Protein 2OQ5 (pdb70)

Foldseek 3Di:
DALWFFDDFLPQQQWKFKDFQLHGFEIWGDAFQFKIKFWQVSCPPPPDQQRIKMFTIFFSVVTPDMWGWDDKAADPPDDPPQQPSTMMMTTTPGTDDDDSRHDHAHADALPDDDDFFAKKKAKFQDDNFFPGHGHGGMIMDIKTWHDPVLCCDPLHVVNSADPQKTFIHALQFSDAGAGSHGGTFIWHADPVRGIYGQWGFTDWDGHSDHNITTMTGGRSVCVVVCCVVPVD

GO terms:
  GO:0005515 protein binding (F, IPI)
  GO:0050890 cognition (P, IMP)

Organism: Homo sapiens (NCBI:txid9606)

CATH classification: 2.40.10.10 (+1 more: 2.40.10.10)

Radius of gyration: 15.95 Å; Cα contacts (8 Å, |Δi|>4): 646; chains: 1; bounding box: 46×40×36 Å

Solvent-accessible surface area: 10318 Å² total; per-residue (Å²): 0,25,55,13,85,109,3,127,95,34,84,22,9,10,2,0,0,0,1,23,83,55,68,24,111,6,1,0,1,3,1,42,44,34,22,0,0,0,0,1,54,10,6,47,104,76,152,74,38,87,122,1,44,0,2,2,8,20,28,33,157,98,33,100,42,100,46,25,13,153,100,35,24,53,14,114,137,30,157,104,106,62,69,27,36,1,0,0,0,0,25,2,53,48,80,7,77,201,58,127,7,0,66,141,3,54,23,0,100,53,97,70,134,23,90,76,48,52,81,0,40,0,2,1,4,0,0,78,145,60,135,21,195,51,58,56,54,1,45,36,3,103,3,49,10,15,56,43,107,43,0,28,67,109,102,10,20,93,118,48,12,36,92,67,8,1,1,0,3,26,68,133,1,115,26,8,9,8,88,16,0,18,0,0,1,0,2,8,49,30,112,155,118,60,71,28,0,0,0,0,8,6,51,29,46,98,8,24,67,82,70,43,3,4,1,1,2,62,0,19,54,7,28,104,24,0,58,83,74,30,65,52

Secondary structure (DSSP, 8-state):
-BS-EE--TTSSTTEEEEEETTEEEEEEEEEETTEEEE-GGGGSS---GGGEEEEESSBSTT-SEEEEEEEEEE-TT--TT--TT--EEEEESSPPP--SSS-PPBPPPTT--PPTT-EEEEEES--SSTTPPPPSB-EEEEEEEE-HHHHTSTTTTTT---TTEEEEE-TT-SSB--TT-TT-EEEEE-TTS-EEEEEEEEE-SSSSBTTB-EEEEETGGGHHHHHHHH--

Nearest PDB structures (foldseek):
  2oq5-assembly1_A  TM=1.004E+00  e=6.974E-52  Homo sapiens
  8vis-assembly4_H  TM=9.919E-01  e=2.978E-35  Homo sapiens
  9dpf-assembly2_C  TM=9.898E-01  e=2.143E-34  Homo sapiens
  2zgj-assembly1_A  TM=9.361E-01  e=1.503E-24  Homo sapiens
  2zks-assembly1_A  TM=9.349E-01  e=2.497E-24  Homo sapiens

InterPro domains:
  IPR000082 SEA domain [PF01390] (51-156)
  IPR000082 SEA domain [PS50024] (49-167)
  IPR001254 Serine proteases, trypsin domain [PF00089] (192-417)
  IPR001254 Serine proteases, trypsin domain [PS50240] (192-422)
  IPR001254 Serine proteases, trypsin domain [SM00020] (191-417)
  IPR001254 Serine proteases, trypsin domain [cd00190] (192-420)
  IPR001314 Peptidase S1A, chymotrypsin family [PR00722] (218-233)
  IPR001314 Peptidase S1A, chymotrypsin family [PR00722] (273-287)
  IPR001314 Peptidase S1A, chymotrypsin family [PR00722] (366-378)
  IPR009003 Peptidase S1, PA clan [SSF50494] (176-422)
  IPR017329 Peptidase S1A, HAT/DESC1 [PIRSF037941] (1-423)
  IPR018114 Serine proteases, trypsin family, histidine active site [PS00134] (228-233)
  IPR033116 Serine proteases, trypsin family, serine active site [PS00135] (367-378)
  IPR036364 SEA domain superfamily [G3DSA:3.30.70.960] (47-150)
  IPR036364 SEA domain superfamily [SSF82671] (42-166)

Sequence (232 aa):
IVGGTEVEEGEWPWQASLQWDGSHRCGATLINATWLVSAAHCFTTYKNPARWTASFGVTIKPSKMKRGLRRIIVHEKYKHPSHDYDISLAELSSPVPYTNAVHRVCLPDASYEFQPGDVMFVTGFGALKNDGYSQNHLRQAQVTLIDATTCNEPQAYNDAITPRMLCAGSLEGKTDACQGDSGGPLVSSDARDIWYLAGIVSWGDECAKPNKPGVYTRVTALRDWITSKTGI

B-factor: mean 24.27, std 10.49, range [9.76, 79.81]

Structure (mmCIF, N/CA/C/O backbone):
data_2OQ5
#
_entry.id   2OQ5
#
_cell.length_a   47.900
_cell.length_b   70.200
_cell.length_c   80.200
_cell.angle_alpha   90.00
_cell.angle_beta   90.00
_cell.angle_gamma   90.00
#
_symmetry.space_group_name_H-M   'P 2 21 21'
#
loop_
_entity.id
_entity.type
_entity.pdbx_description
1 polymer 'Transmembrane protease, serine 11E'
2 non-polymer BENZAMIDINE
3 water water
#
loop_
_atom_site.group_PDB
_atom_site.id
_atom_site.type_symbol
_atom_site.label_atom_id
_atom_site.label_alt_id
_atom_site.label_comp_id
_atom_site.label_asym_id
_atom_site.label_entity_id
_atom_site.label_seq_id
_atom_site.pdbx_PDB_ins_code
_atom_site.Cartn_x
_atom_site.Cartn_y
_atom_site.Cartn_z
_atom_site.occupancy
_atom_site.B_iso_or_equiv
_atom_site.auth_seq_id
_atom_site.auth_comp_id
_atom_site.auth_asym_id
_atom_site.auth_atom_id
_atom_site.pdbx_PDB_model_num
ATOM 1 N N . ILE A 1 1 ? -1.623 18.626 28.476 1.00 12.38 16 ILE A N 1
ATOM 2 C CA . ILE A 1 1 ? -2.555 17.459 28.464 1.00 13.62 16 ILE A CA 1
ATOM 3 C C . ILE A 1 1 ? -3.296 17.423 29.794 1.00 13.82 16 ILE A C 1
ATOM 4 O O . ILE A 1 1 ? -2.678 17.487 30.852 1.00 13.84 16 ILE A O 1
ATOM 9 N N . VAL A 1 2 ? -4.621 17.361 29.731 1.00 15.52 17 VAL A N 1
ATOM 10 C CA . VAL A 1 2 ? -5.448 17.299 30.936 1.00 17.70 17 VAL A CA 1
ATOM 11 C C . VAL A 1 2 ? -5.960 15.874 31.118 1.00 18.75 17 VAL A C 1
ATOM 12 O O . VAL A 1 2 ? -6.442 15.256 30.165 1.00 19.26 17 VAL A O 1
ATOM 16 N N . GLY A 1 3 ? -5.845 15.357 32.340 1.00 21.61 18 GLY A N 1
ATOM 17 C CA . GLY A 1 3 ? -6.312 14.011 32.635 1.00 23.49 18 GLY A CA 1
ATOM 18 C C . GLY A 1 3 ? -5.451 12.900 32.063 1.00 24.45 18 GLY A C 1
ATOM 19 O O . GLY A 1 3 ? -5.925 11.782 31.849 1.00 27.78 18 GLY A O 1
ATOM 20 N N . GLY A 1 4 ? -4.178 13.200 31.837 1.00 22.26 19 GLY A N 1
ATOM 21 C CA . GLY A 1 4 ? -3.270 12.212 31.287 1.00 23.40 19 GLY A CA 1
ATOM 22 C C . GLY A 1 4 ? -2.269 11.672 32.289 1.00 24.36 19 GLY A C 1
ATOM 23 O O . GLY A 1 4 ? -2.357 11.944 33.492 1.00 21.46 19 GLY A O 1
ATOM 24 N N . THR A 1 5 ? -1.313 10.899 31.782 1.00 21.19 20 THR A N 1
ATOM 25 C CA . THR A 1 5 ? -0.270 10.296 32.605 1.00 22.41 20 THR A CA 1
ATOM 26 C C . THR A 1 5 ? 1.093 10.461 31.943 1.00 20.85 20 THR A C 1
ATOM 27 O O . THR A 1 5 ? 1.188 10.605 30.721 1.00 22.00 20 THR A O 1
ATOM 31 N N . GLU A 1 6 ? 2.147 10.422 32.753 1.00 19.99 21 GLU A N 1
ATOM 32 C CA . GLU A 1 6 ? 3.509 10.548 32.247 1.00 21.18 21 GLU A CA 1
ATOM 33 C C . GLU A 1 6 ? 3.873 9.295 31.461 1.00 22.30 21 GLU A C 1
ATOM 34 O O . GLU A 1 6 ? 3.420 8.196 31.785 1.00 24.08 21 GLU A O 1
ATOM 40 N N . VAL A 1 7 ? 4.679 9.466 30.421 1.00 20.29 22 VAL A N 1
ATOM 41 C CA . VAL A 1 7 ? 5.084 8.340 29.587 1.00 22.86 22 VAL A CA 1
ATOM 42 C C . VAL A 1 7 ? 6.539 7.937 29.782 1.00 24.61 22 VAL A C 1
ATOM 43 O O . VAL A 1 7 ? 7.349 8.702 30.311 1.00 26.76 22 VAL A O 1
ATOM 47 N N . GLU A 1 8 ? 6.850 6.724 29.337 1.00 26.22 23 GLU A N 1
ATOM 48 C CA . GLU A 1 8 ? 8.198 6.176 29.405 1.00 30.16 23 GLU A CA 1
ATOM 49 C C . GLU A 1 8 ? 8.866 6.494 28.074 1.00 30.08 23 GLU A C 1
ATOM 50 O O . GLU A 1 8 ? 8.186 6.734 27.074 1.00 29.23 23 GLU A O 1
ATOM 56 N N . GLU A 1 9 ? 10.194 6.491 28.057 1.00 32.36 24 GLU A N 1
ATOM 57 C CA . GLU A 1 9 ? 10.929 6.769 26.830 1.00 33.31 24 GLU A CA 1
ATOM 58 C C . GLU A 1 9 ? 10.689 5.636 25.830 1.00 31.93 24 GLU A C 1
ATOM 59 O O . GLU A 1 9 ? 10.680 4.464 26.206 1.00 31.50 24 GLU A O 1
ATOM 65 N N . GLY A 1 10 ? 10.431 5.995 24.575 1.00 30.09 25 GLY A N 1
ATOM 66 C CA . GLY A 1 10 ? 10.201 4.996 23.544 1.00 28.78 25 GLY A CA 1
ATOM 67 C C . GLY A 1 10 ? 8.754 4.674 23.216 1.00 26.14 25 GLY A C 1
ATOM 68 O O . GLY A 1 10 ? 8.487 4.008 22.212 1.00 29.36 25 GLY A O 1
ATOM 69 N N . GLU A 1 11 ? 7.817 5.142 24.039 1.00 23.64 26 GLU A N 1
ATOM 70 C CA . GLU A 1 11 ? 6.395 4.882 23.803 1.00 24.22 26 GLU A CA 1
ATOM 71 C C . GLU A 1 11 ? 5.809 5.663 22.623 1.00 23.50 26 GLU A C 1
ATOM 72 O O . GLU A 1 11 ? 5.020 5.121 21.839 1.00 22.22 26 GLU A O 1
ATOM 78 N N . TRP A 1 12 ? 6.216 6.925 22.496 1.00 19.30 27 TRP A N 1
ATOM 79 C CA . TRP A 1 12 ? 5.753 7.820 21.426 1.00 17.85 27 TRP A CA 1
ATOM 80 C C . TRP A 1 12 ? 6.999 8.506 20.851 1.00 19.11 27 TRP A C 1
ATOM 81 O O . TRP A 1 12 ? 7.192 9.714 21.014 1.00 17.18 27 TRP A O 1
ATOM 92 N N . PRO A 1 13 ? 7.821 7.749 20.103 1.00 17.70 28 PRO A N 1
ATOM 93 C CA . PRO A 1 13 ? 9.069 8.212 19.485 1.00 18.29 28 PRO A CA 1
ATOM 94 C C . PRO A 1 13 ? 9.039 9.393 18.518 1.00 16.49 28 PRO A C 1
ATOM 95 O O . PRO A 1 13 ? 10.059 10.043 18.311 1.00 17.88 28 PRO A O 1
ATOM 99 N N . TRP A 1 14 ? 7.876 9.678 17.945 1.00 16.17 29 TRP A N 1
ATOM 100 C CA . TRP A 1 14 ? 7.728 10.772 16.984 1.00 16.13 29 TRP A CA 1
ATOM 101 C C . TRP A 1 14 ? 7.431 12.141 17.586 1.00 15.34 29 TRP A C 1
ATOM 102 O O . TRP A 1 14 ? 7.391 13.139 16.865 1.00 15.73 29 TRP A O 1
ATOM 113 N N . GLN A 1 15 ? 7.209 12.190 18.895 1.00 13.29 30 GLN A N 1
ATOM 114 C CA . GLN A 1 15 ? 6.901 13.455 19.553 1.00 13.87 30 GLN A CA 1
ATOM 115 C C . GLN A 1 15 ? 8.073 14.423 19.545 1.00 15.35 30 GLN A C 1
ATOM 116 O O . GLN A 1 15 ? 9.217 14.043 19.812 1.00 17.99 30 GLN A O 1
ATOM 122 N N . ALA A 1 16 ? 7.778 15.680 19.242 1.00 12.64 31 ALA A N 1
ATOM 123 C CA . ALA A 1 16 ? 8.794 16.717 19.245 1.00 13.52 31 ALA A CA 1
ATOM 124 C C . ALA A 1 16 ? 8.274 17.937 19.984 1.00 14.55 31 ALA A C 1
ATOM 125 O O . ALA A 1 16 ? 7.062 18.141 20.114 1.00 14.50 31 ALA A O 1
ATOM 127 N N . SER A 1 17 ? 9.208 18.702 20.532 1.00 13.86 32 SER A N 1
ATOM 128 C CA . SER A 1 17 ? 8.892 19.941 21.223 1.00 13.62 32 SER A CA 1
ATOM 129 C C . SER A 1 17 ? 9.526 21.061 20.409 1.00 14.26 32 SER A C 1
ATOM 130 O O . SER A 1 17 ? 10.703 20.974 20.044 1.00 18.24 32 SER A O 1
ATOM 133 N N . LEU A 1 18 ? 8.729 22.075 20.078 1.00 12.62 33 LEU A N 1
ATOM 134 C CA . LEU A 1 18 ? 9.210 23.235 19.329 1.00 12.11 33 LEU A CA 1
ATOM 135 C C . LEU A 1 18 ? 9.420 24.355 20.333 1.00 14.58 33 LEU A C 1
ATOM 136 O O . LEU A 1 18 ? 8.508 24.712 21.086 1.00 14.21 33 LEU A O 1
ATOM 141 N N . GLN A 1 19 ? 10.640 24.879 20.356 1.00 15.36 34 GLN A N 1
ATOM 142 C CA . GLN A 1 19 ? 11.015 25.931 21.287 1.00 16.12 34 GLN A CA 1
ATOM 143 C C . GLN A 1 19 ? 11.474 27.200 20.589 1.00 16.02 34 GLN A C 1
ATOM 144 O O . GLN A 1 19 ? 12.212 27.148 19.605 1.00 15.66 34 GLN A O 1
ATOM 150 N N . TRP A 1 20 ? 10.987 28.334 21.084 1.00 16.01 36 TRP A N 1
ATOM 151 C CA . TRP A 1 20 ? 11.354 29.645 20.562 1.00 18.48 36 TRP A CA 1
ATOM 152 C C . TRP A 1 20 ? 12.255 30.245 21.634 1.00 19.97 36 TRP A C 1
ATOM 153 O O . TRP A 1 20 ? 11.836 30.388 22.785 1.00 19.11 36 TRP A O 1
ATOM 164 N N . ASP A 1 21 ? 13.494 30.563 21.267 1.00 20.21 37 ASP A N 1
ATOM 165 C CA . ASP A 1 21 ? 14.455 31.118 22.222 1.00 23.10 37 ASP A CA 1
ATOM 166 C C . ASP A 1 21 ? 14.606 30.221 23.454 1.00 22.80 37 ASP A C 1
ATOM 167 O O . ASP A 1 21 ? 14.703 30.706 24.582 1.00 23.65 37 ASP A O 1
ATOM 172 N N . GLY A 1 22 ? 14.578 28.909 23.228 1.00 21.47 38 GLY A N 1
ATOM 173 C CA . GLY A 1 22 ? 14.735 27.949 24.309 1.00 23.44 38 GLY A CA 1
ATOM 174 C C . GLY A 1 22 ? 13.521 27.642 25.172 1.00 22.47 38 GLY A C 1
ATOM 175 O O . GLY A 1 22 ? 13.639 26.909 26.156 1.00 23.96 38 GLY A O 1
ATOM 176 N N . SER A 1 23 ? 12.361 28.195 24.827 1.00 21.34 39 SER A N 1
ATOM 177 C CA . SER A 1 23 ? 11.149 27.945 25.607 1.00 20.38 39 SER A CA 1
ATOM 178 C C . SER A 1 23 ? 10.106 27.205 24.785 1.00 16.93 39 SER A C 1
ATOM 179 O O . SER A 1 23 ? 9.781 27.611 23.668 1.00 15.72 39 SER A O 1
ATOM 182 N N . HIS A 1 24 ? 9.581 26.126 25.355 1.00 16.11 40 HIS A N 1
ATOM 183 C CA . HIS A 1 24 ? 8.565 25.317 24.687 1.00 15.32 40 HIS A CA 1
ATOM 184 C C . HIS A 1 24 ? 7.313 26.115 24.349 1.00 16.57 40 HIS A C 1
ATOM 185 O O . HIS A 1 24 ? 6.727 26.769 25.220 1.00 16.60 40 HIS A O 1
ATOM 192 N N . ARG A 1 25 ? 6.888 26.040 23.090 1.00 13.54 41 ARG A N 1
ATOM 193 C CA . ARG A 1 25 ? 5.680 26.745 22.665 1.00 16.03 41 ARG A CA 1
ATOM 194 C C . ARG A 1 25 ? 4.677 25.844 21.962 1.00 17.48 41 ARG A C 1
ATOM 195 O O . ARG A 1 25 ? 3.469 26.066 22.058 1.00 18.84 41 ARG A O 1
ATOM 203 N N . CYS A 1 26 ? 5.176 24.802 21.303 1.00 13.38 42 CYS A N 1
ATOM 204 C CA . CYS A 1 26 ? 4.314 23.893 20.558 1.00 13.20 42 CYS A CA 1
ATOM 205 C C . CYS A 1 26 ? 4.874 22.500 20.403 1.00 14.53 42 CYS A C 1
ATOM 206 O O . CYS A 1 26 ? 6.071 22.267 20.555 1.00 15.06 42 CYS A O 1
ATOM 209 N N . GLY A 1 27 ? 3.973 21.570 20.111 1.00 14.21 43 GLY A N 1
ATOM 210 C CA . GLY A 1 27 ? 4.374 20.208 19.845 1.00 12.94 43 GLY A CA 1
ATOM 211 C C . GLY A 1 27 ? 4.475 20.085 18.333 1.00 13.35 43 GLY A C 1
ATOM 212 O O . GLY A 1 27 ? 4.076 20.991 17.586 1.00 13.58 43 GLY A O 1
ATOM 213 N N . ALA A 1 28 ? 5.040 18.975 17.879 1.00 12.10 44 ALA A N 1
ATOM 214 C CA . ALA A 1 28 ? 5.189 18.688 16.460 1.00 11.29 44 ALA A CA 1
ATOM 215 C C . ALA A 1 28 ? 5.376 17.185 16.363 1.00 13.95 44 ALA A C 1
ATOM 216 O O . ALA A 1 28 ? 5.591 16.511 17.376 1.00 13.05 44 ALA A O 1
ATOM 218 N N . THR A 1 29 ? 5.297 16.665 15.145 1.00 12.58 45 THR A N 1
ATOM 219 C CA . THR A 1 29 ? 5.426 15.236 14.919 1.00 13.07 45 THR A CA 1
ATOM 220 C C . THR A 1 29 ? 6.426 14.947 13.804 1.00 13.12 45 THR A C 1
ATOM 221 O O . THR A 1 29 ? 6.376 15.564 12.744 1.00 14.54 45 THR A O 1
ATOM 225 N N . LEU A 1 30 ? 7.335 14.008 14.057 1.00 12.51 46 LEU A N 1
ATOM 226 C CA . LEU A 1 30 ? 8.342 13.623 13.072 1.00 14.45 46 LEU A CA 1
ATOM 227 C C . LEU A 1 30 ? 7.692 12.712 12.024 1.00 15.27 46 LEU A C 1
ATOM 228 O O . LEU A 1 30 ? 7.130 11.671 12.375 1.00 14.23 46 LEU A O 1
ATOM 233 N N . ILE A 1 31 ? 7.723 13.121 10.756 1.00 13.24 4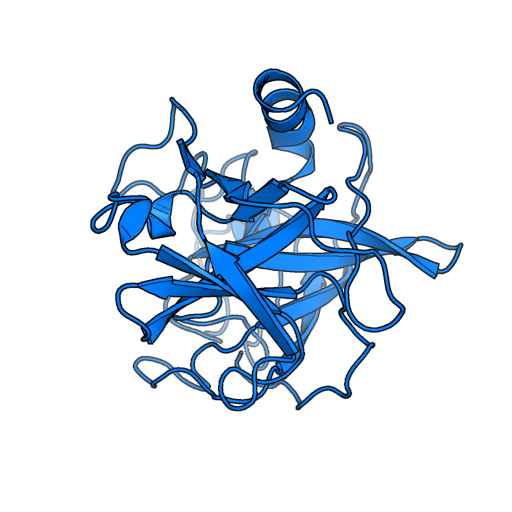7 ILE A N 1
ATOM 234 C CA . ILE A 1 31 ? 7.134 12.311 9.684 1.00 15.99 47 ILE A CA 1
ATOM 235 C C . ILE A 1 31 ? 8.185 11.757 8.728 1.00 17.98 47 ILE A C 1
ATOM 236 O O . ILE A 1 31 ? 7.899 10.864 7.928 1.00 17.79 47 ILE A O 1
ATOM 241 N N . ASN A 1 32 ? 9.402 12.280 8.841 1.00 16.96 48 ASN A N 1
ATOM 242 C CA . ASN A 1 32 ? 10.533 11.873 8.013 1.00 22.92 48 ASN A CA 1
ATOM 243 C C . ASN A 1 32 ? 11.794 12.254 8.789 1.00 21.22 48 ASN A C 1
ATOM 244 O O . ASN A 1 32 ? 11.718 12.980 9.776 1.00 20.74 48 ASN A O 1
ATOM 249 N N . ALA A 1 33 ? 12.949 11.766 8.348 1.00 20.99 49 ALA A N 1
ATOM 250 C CA . ALA A 1 33 ? 14.209 12.068 9.024 1.00 21.86 49 ALA A CA 1
ATOM 251 C C . ALA A 1 33 ? 14.501 13.567 9.100 1.00 20.23 49 ALA A C 1
ATOM 252 O O . ALA A 1 33 ? 15.192 14.018 10.012 1.00 21.45 49 ALA A O 1
ATOM 254 N N . THR A 1 34 ? 13.943 14.344 8.172 1.00 19.72 50 THR A N 1
ATOM 255 C CA . THR A 1 34 ? 14.180 15.790 8.156 1.00 20.78 50 THR A CA 1
ATOM 256 C C . THR A 1 34 ? 12.913 16.640 8.147 1.00 18.19 50 THR A C 1
ATOM 257 O O . THR A 1 34 ? 12.982 17.848 7.931 1.00 17.81 50 THR A O 1
ATOM 261 N N . TRP A 1 35 ? 11.761 16.027 8.394 1.00 16.66 51 TRP A N 1
ATOM 262 C CA . TRP A 1 35 ? 10.512 16.781 8.374 1.00 16.02 51 TRP A CA 1
ATOM 263 C C . TRP A 1 35 ? 9.615 16.597 9.586 1.00 15.75 51 TRP A C 1
ATOM 264 O O . TRP A 1 35 ? 9.446 15.490 10.095 1.00 15.61 51 TRP A O 1
ATOM 275 N N . LEU A 1 36 ? 9.046 17.711 10.034 1.00 13.87 52 LEU A N 1
ATOM 276 C CA . LEU A 1 36 ? 8.106 17.721 11.143 1.00 13.32 52 LEU A CA 1
ATOM 277 C C . LEU A 1 36 ? 6.807 18.319 10.619 1.00 12.24 52 LEU A C 1
ATOM 278 O O . LEU A 1 36 ? 6.825 19.187 9.743 1.00 14.46 52 LEU A O 1
ATOM 283 N N . VAL A 1 37 ? 5.683 17.844 11.142 1.00 10.83 53 VAL A N 1
ATOM 284 C CA . VAL A 1 37 ? 4.392 18.412 10.790 1.00 11.33 53 VAL A CA 1
ATOM 285 C C . VAL A 1 37 ? 3.871 19.003 12.109 1.00 11.58 53 VAL A C 1
ATOM 286 O O . VAL A 1 37 ? 4.075 18.431 13.186 1.00 13.33 53 VAL A O 1
ATOM 290 N N . SER A 1 38 ? 3.268 20.183 12.027 1.00 9.76 54 SER A N 1
ATOM 291 C CA . SER A 1 38 ? 2.752 20.860 13.216 1.00 12.70 54 SER A CA 1
ATOM 292 C C . SER A 1 38 ? 1.531 21.691 12.824 1.00 11.77 54 SER A C 1
ATOM 293 O O . SER A 1 38 ? 0.913 21.442 11.788 1.00 11.99 54 SER A O 1
ATOM 296 N N . ALA A 1 39 ? 1.162 22.645 13.669 1.00 12.62 55 ALA A N 1
ATOM 297 C CA . ALA A 1 39 ? 0.019 23.505 13.396 1.00 11.38 55 ALA A CA 1
ATOM 298 C C . ALA A 1 39 ? 0.500 24.843 12.858 1.00 12.84 55 ALA A C 1
ATOM 299 O O . ALA A 1 39 ? 1.560 25.333 13.251 1.00 13.25 55 ALA A O 1
ATOM 301 N N . ALA A 1 40 ? -0.282 25.429 11.955 1.00 12.47 56 ALA A N 1
ATOM 302 C CA . ALA A 1 40 ? 0.055 26.729 11.382 1.00 12.16 56 ALA A CA 1
ATOM 303 C C . ALA A 1 40 ? 0.085 27.841 12.430 1.00 13.51 56 ALA A C 1
ATOM 304 O O . ALA A 1 40 ? 0.946 28.721 12.372 1.00 14.04 56 ALA A O 1
ATOM 306 N N . HIS A 1 41 ? -0.832 27.796 13.398 1.00 12.40 57 HIS A N 1
ATOM 307 C CA . HIS A 1 41 ? -0.888 28.841 14.420 1.00 13.62 57 HIS A CA 1
ATOM 308 C C . HIS A 1 41 ? 0.348 28.941 15.311 1.00 14.02 57 HIS A C 1
ATOM 309 O O . HIS A 1 41 ? 0.565 29.965 15.955 1.00 15.86 57 HIS A O 1
ATOM 316 N N . CYS A 1 42 ? 1.176 27.899 15.309 1.00 14.19 58 CYS A N 1
ATOM 317 C CA . CYS A 1 42 ? 2.405 27.900 16.094 1.00 14.96 58 CYS A CA 1
ATOM 318 C C . CYS A 1 42 ? 3.413 28.899 15.526 1.00 15.53 58 CYS A C 1
ATOM 319 O O . CYS A 1 42 ? 4.294 29.370 16.240 1.00 17.20 58 CYS A O 1
ATOM 322 N N . PHE A 1 43 ? 3.261 29.221 14.242 1.00 17.55 60 PHE A N 1
ATOM 323 C CA . PHE A 1 43 ? 4.175 30.130 13.554 1.00 17.92 60 PHE A CA 1
ATOM 324 C C . PHE A 1 43 ? 3.575 31.465 13.107 1.00 23.05 60 PHE A C 1
ATOM 325 O O . PHE A 1 43 ? 4.185 32.190 12.309 1.00 24.35 60 PHE A O 1
ATOM 333 N N . THR A 1 44 ? 2.419 31.812 13.666 1.00 22.43 61 THR A N 1
ATOM 334 C CA . THR A 1 44 ? 1.726 33.055 13.330 1.00 27.67 61 THR A CA 1
ATOM 335 C C . THR A 1 44 ? 2.477 34.322 13.748 1.00 26.21 61 THR A C 1
ATOM 336 O O . THR A 1 44 ? 2.615 35.258 12.953 1.00 28.28 61 THR A O 1
ATOM 340 N N . THR A 1 45 ? 2.962 34.348 14.986 1.00 25.00 62 THR A N 1
ATOM 341 C CA . THR A 1 45 ? 3.684 35.508 15.505 1.00 27.67 62 THR A CA 1
ATOM 342 C C . THR A 1 45 ? 5.206 35.383 15.412 1.00 26.16 62 THR A C 1
ATOM 343 O O . THR A 1 45 ? 5.889 36.324 15.003 1.00 25.44 62 THR A O 1
ATOM 347 N N . TYR A 1 46 ? 5.733 34.230 15.815 1.00 21.97 63 TYR A N 1
ATOM 348 C CA . TYR A 1 46 ? 7.173 33.980 15.784 1.00 23.17 63 TYR A CA 1
ATOM 349 C C . TYR A 1 46 ? 7.481 33.126 14.561 1.00 24.09 63 TYR A C 1
ATOM 350 O O . TYR A 1 46 ? 7.345 31.902 14.596 1.00 21.87 63 TYR A O 1
ATOM 359 N N . LYS A 1 47 ? 7.909 33.779 13.484 1.00 26.34 64 LYS A N 1
ATOM 360 C CA . LYS A 1 47 ? 8.183 33.079 12.235 1.00 26.77 64 LYS A CA 1
ATOM 361 C C . LYS A 1 47 ? 9.624 32.970 11.737 1.00 26.45 64 LYS A C 1
ATOM 362 O O . LYS A 1 47 ? 9.852 32.470 10.634 1.00 27.13 64 LYS A O 1
ATOM 368 N N . ASN A 1 48 A 10.589 33.425 12.531 1.00 24.21 64 ASN A N 1
ATOM 369 C CA . ASN A 1 48 A 11.996 33.344 12.139 1.00 25.97 64 ASN A CA 1
ATOM 370 C C . ASN A 1 48 A 12.530 31.948 12.475 1.00 23.86 64 ASN A C 1
ATOM 371 O O . ASN A 1 48 A 12.675 31.597 13.644 1.00 22.25 64 ASN A O 1
ATOM 376 N N . PRO A 1 49 B 12.846 31.141 11.445 1.00 23.97 64 PRO A N 1
ATOM 377 C CA . PRO A 1 49 B 13.362 29.776 11.621 1.00 23.44 64 PRO A CA 1
ATOM 378 C C . PRO A 1 49 B 14.605 29.665 12.502 1.00 21.39 64 PRO A C 1
ATOM 379 O O . PRO A 1 49 B 14.761 28.698 13.245 1.00 21.88 64 PRO A O 1
ATOM 383 N N . ALA A 1 50 C 15.479 30.665 12.419 1.00 22.74 64 ALA A N 1
ATOM 384 C CA . ALA A 1 50 C 16.727 30.681 13.179 1.00 23.47 64 ALA A CA 1
ATOM 385 C C . ALA A 1 50 C 16.572 30.680 14.699 1.00 19.98 64 ALA A C 1
ATOM 386 O O . ALA A 1 50 C 17.491 30.279 15.414 1.00 23.00 64 ALA A O 1
ATOM 388 N N . ARG A 1 51 D 15.421 31.124 15.196 1.00 18.64 64 ARG A N 1
ATOM 389 C CA . ARG A 1 51 D 15.204 31.160 16.637 1.00 19.43 64 ARG A CA 1
ATOM 390 C C . ARG A 1 51 D 14.356 30.007 17.172 1.00 18.28 64 ARG A C 1
ATOM 391 O O . ARG A 1 51 D 14.074 29.935 18.369 1.00 18.20 64 ARG A O 1
ATOM 399 N N . TRP A 1 52 E 13.975 29.103 16.271 1.00 18.05 64 TRP A N 1
ATOM 400 C CA . TRP A 1 52 E 13.196 27.917 16.615 1.00 17.09 64 TRP A CA 1
ATOM 401 C C . TRP A 1 52 E 14.119 26.708 16.660 1.00 19.08 64 TRP A C 1
ATOM 402 O O . TRP A 1 52 E 15.025 26.580 15.836 1.00 20.52 64 TRP A O 1
ATOM 413 N N . THR A 1 53 ? 13.902 25.836 17.636 1.00 17.13 65 THR A N 1
ATOM 414 C CA . THR A 1 53 ? 14.670 24.601 17.742 1.00 16.22 65 THR A CA 1
ATOM 415 C C . THR A 1 53 ? 13.667 23.503 18.062 1.00 17.72 65 THR A C 1
ATOM 416 O O . THR A 1 53 ? 12.586 23.771 18.599 1.00 18.67 65 THR A O 1
ATOM 420 N N . ALA A 1 54 ? 14.006 22.276 17.695 1.00 17.65 66 ALA A N 1
ATOM 421 C CA . ALA A 1 54 ? 13.138 21.140 17.958 1.00 17.31 66 ALA A CA 1
ATOM 422 C C . ALA A 1 54 ? 13.915 20.132 18.793 1.00 19.57 66 ALA A C 1
ATOM 423 O O . ALA A 1 54 ? 15.115 19.948 18.587 1.00 19.27 66 ALA A O 1
ATOM 425 N N . SER A 1 55 ? 13.250 19.527 19.772 1.00 17.59 67 SER A N 1
ATOM 426 C CA . SER A 1 55 ? 13.890 18.524 20.616 1.00 18.83 67 SER A CA 1
ATOM 427 C C . SER A 1 55 ? 13.017 17.281 20.661 1.00 18.43 67 SER A C 1
ATOM 428 O O . SER A 1 55 ? 11.802 17.347 20.441 1.00 16.78 67 SER A O 1
ATOM 431 N N . PHE A 1 56 ? 13.650 16.147 20.924 1.00 17.49 68 PHE A N 1
ATOM 432 C CA . PHE A 1 56 ? 12.954 14.873 20.957 1.00 19.10 68 PHE A CA 1
ATOM 433 C C . PHE A 1 56 ? 13.163 14.166 22.288 1.00 21.32 68 PHE A C 1
ATOM 434 O O . PHE A 1 56 ? 14.030 14.550 23.078 1.00 22.23 68 PHE A O 1
ATOM 442 N N . GLY A 1 57 ? 12.362 13.136 22.529 1.00 19.91 69 GLY A N 1
ATOM 443 C CA . GLY A 1 57 ? 12.461 12.402 23.778 1.00 20.83 69 GLY A CA 1
ATOM 444 C C . GLY A 1 57 ? 11.278 12.706 24.676 1.00 22.39 69 GLY A C 1
ATOM 445 O O . GLY A 1 57 ? 10.346 13.402 24.267 1.00 22.80 69 GLY A O 1
ATOM 446 N N . VAL A 1 58 A 11.319 12.217 25.913 1.00 20.82 69 VAL A N 1
ATOM 447 C CA . VAL A 1 58 A 10.213 12.433 26.845 1.00 21.18 69 VAL A CA 1
ATOM 448 C C . VAL A 1 58 A 10.365 13.631 27.778 1.00 19.91 69 VAL A C 1
ATOM 449 O O . VAL A 1 58 A 9.467 13.927 28.562 1.00 21.13 69 VAL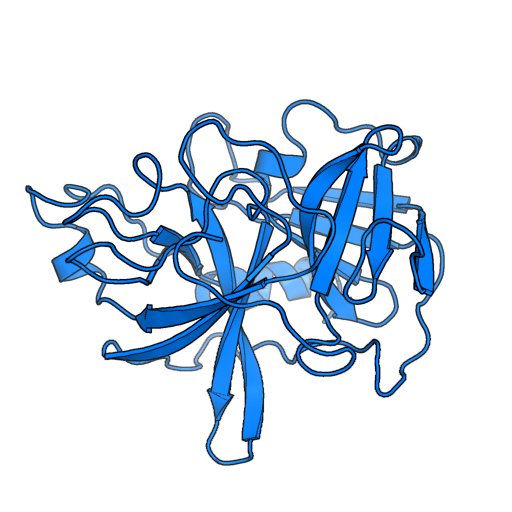 A O 1
ATOM 453 N N . THR A 1 59 ? 11.504 14.309 27.704 1.00 19.58 74 THR A N 1
ATOM 454 C CA . THR A 1 59 ? 11.741 15.473 28.544 1.00 21.16 74 THR A CA 1
ATOM 455 C C . THR A 1 59 ? 12.296 16.632 27.733 1.00 21.12 74 THR A C 1
ATOM 456 O O . THR A 1 59 ? 12.934 16.435 26.695 1.00 20.76 74 THR A O 1
ATOM 460 N N . ILE A 1 60 ? 12.002 17.844 28.189 1.00 22.01 75 ILE A N 1
ATOM 461 C CA . ILE A 1 60 ? 12.507 19.046 27.546 1.00 26.42 75 ILE A CA 1
ATOM 462 C C . ILE A 1 60 ? 13.869 19.320 28.191 1.00 30.20 75 ILE A C 1
ATOM 463 O O . ILE A 1 60 ? 14.807 19.758 27.525 1.00 29.56 75 ILE A O 1
ATOM 468 N N . LYS A 1 61 ? 13.966 18.980 29.477 1.00 36.03 76 LYS A N 1
ATOM 469 C CA . LYS A 1 61 ? 15.167 19.157 30.296 1.00 43.90 76 LYS A CA 1
ATOM 470 C C . LYS A 1 61 ? 16.394 18.434 29.697 1.00 48.72 76 LYS A C 1
ATOM 471 O O . LYS A 1 61 ? 17.120 19.045 28.909 1.00 52.59 76 LYS A O 1
ATOM 477 N N . PRO A 1 62 ? 16.667 17.154 30.059 1.00 50.11 77 PRO A N 1
ATOM 478 C CA . PRO A 1 62 ? 17.858 16.606 29.400 1.00 51.42 77 PRO A CA 1
ATOM 479 C C . PRO A 1 62 ? 17.462 16.067 28.022 1.00 52.32 77 PRO A C 1
ATOM 480 O O . PRO A 1 62 ? 17.335 14.853 27.836 1.00 56.21 77 PRO A O 1
ATOM 484 N N . SER A 1 63 ? 17.240 16.973 27.072 1.00 49.20 78 SER A N 1
ATOM 485 C CA . SER A 1 63 ? 16.850 16.591 25.716 1.00 48.09 78 SER A CA 1
ATOM 486 C C . SER A 1 63 ? 17.832 15.598 25.099 1.00 46.22 78 SER A C 1
ATOM 487 O O . SER A 1 63 ? 19.043 15.821 25.124 1.00 44.88 78 SER A O 1
ATOM 490 N N . LYS A 1 64 ? 17.303 14.491 24.575 1.00 46.37 79 LYS A N 1
ATOM 491 C CA . LYS A 1 64 ? 18.130 13.457 23.948 1.00 45.63 79 LYS A CA 1
ATOM 492 C C . LYS A 1 64 ? 18.895 14.029 22.760 1.00 43.36 79 LYS A C 1
ATOM 493 O O . LYS A 1 64 ? 20.064 13.702 22.545 1.00 42.28 79 LYS A O 1
ATOM 499 N N . MET A 1 65 ? 18.216 14.867 21.983 1.00 39.25 80 MET A N 1
ATOM 500 C CA . MET A 1 65 ? 18.821 15.513 20.827 1.00 34.31 80 MET A CA 1
ATOM 501 C C . MET A 1 65 ? 17.988 16.704 20.382 1.00 32.28 80 MET A C 1
ATOM 502 O O . MET A 1 65 ? 16.766 16.721 20.553 1.00 31.36 80 MET A O 1
ATOM 507 N N . LYS A 1 66 ? 18.671 17.723 19.877 1.00 25.20 81 LYS A N 1
ATOM 508 C CA . LYS A 1 66 ? 18.024 18.931 19.392 1.00 24.67 81 LYS A CA 1
ATOM 509 C C . LYS A 1 66 ? 18.422 19.172 17.951 1.00 21.45 81 LYS A C 1
ATOM 510 O O . LYS A 1 66 ? 19.473 18.716 17.493 1.00 19.42 81 LYS A O 1
ATOM 516 N N . ARG A 1 67 ? 17.568 19.900 17.245 1.00 19.18 82 ARG A N 1
ATOM 517 C CA . ARG A 1 67 ? 17.793 20.234 15.849 1.00 17.67 82 ARG A CA 1
ATOM 518 C C . ARG A 1 67 ? 17.309 21.648 15.587 1.00 19.88 82 ARG A C 1
ATOM 519 O O . ARG A 1 67 ? 16.414 22.145 16.270 1.00 18.12 82 ARG A O 1
ATOM 527 N N . GLY A 1 68 ? 17.926 22.301 14.610 1.00 18.19 83 GLY A N 1
ATOM 528 C CA . GLY A 1 68 ? 17.503 23.636 14.246 1.00 17.13 83 GLY A CA 1
ATOM 529 C C . GLY A 1 68 ? 16.514 23.503 13.103 1.00 19.95 83 GLY A C 1
ATOM 530 O O . GLY A 1 68 ? 16.322 22.404 12.571 1.00 18.30 83 GLY A O 1
ATOM 531 N N . LEU A 1 69 ? 15.844 24.598 12.759 1.00 20.65 85 LEU A N 1
ATOM 532 C CA . LEU A 1 69 ? 14.889 24.593 11.659 1.00 22.65 85 LEU A CA 1
ATOM 533 C C . LEU A 1 69 ? 15.463 25.373 10.488 1.00 24.30 85 LEU A C 1
ATOM 534 O O . LEU A 1 69 ? 15.968 26.484 10.656 1.00 23.21 85 LEU A O 1
ATOM 539 N N . ARG A 1 70 ? 15.385 24.780 9.303 1.00 22.98 86 ARG A N 1
ATOM 540 C CA . ARG A 1 70 ? 15.887 25.411 8.094 1.00 23.90 86 ARG A CA 1
ATOM 541 C C . ARG A 1 70 ? 14.794 26.183 7.365 1.00 23.52 86 ARG A C 1
ATOM 542 O O . ARG A 1 70 ? 15.042 27.254 6.803 1.00 23.61 86 ARG A O 1
ATOM 550 N N . ARG A 1 71 ? 13.570 25.674 7.445 1.00 19.98 87 ARG A N 1
ATOM 551 C CA . ARG A 1 71 ? 12.459 26.269 6.722 1.00 22.45 87 ARG A CA 1
ATOM 552 C C . ARG A 1 71 ? 11.115 25.942 7.373 1.00 21.12 87 ARG A C 1
ATOM 553 O O . ARG A 1 71 ? 10.960 24.896 8.001 1.00 20.68 87 ARG A O 1
ATOM 561 N N . ILE A 1 72 ? 10.170 26.874 7.259 1.00 18.89 88 ILE A N 1
ATOM 562 C CA . ILE A 1 72 ? 8.826 26.705 7.804 1.00 18.64 88 ILE A CA 1
ATOM 563 C C . ILE A 1 72 ? 7.822 26.947 6.681 1.00 19.93 88 ILE A C 1
ATOM 564 O O . ILE A 1 72 ? 7.895 27.961 5.980 1.00 20.14 88 ILE A O 1
ATOM 569 N N . ILE A 1 73 ? 6.904 26.003 6.496 1.00 16.84 89 ILE A N 1
ATOM 570 C CA . ILE A 1 73 ? 5.878 26.113 5.462 1.00 17.51 89 ILE A CA 1
ATOM 571 C C . ILE A 1 73 ? 4.502 26.082 6.115 1.00 18.18 89 ILE A C 1
ATOM 572 O O . ILE A 1 73 ? 4.148 25.107 6.768 1.00 18.46 89 ILE A O 1
ATOM 577 N N . VAL A 1 74 ? 3.748 27.166 5.958 1.00 17.48 90 VAL A N 1
ATOM 578 C CA . VAL A 1 74 ? 2.396 27.261 6.507 1.00 18.21 90 VAL A CA 1
ATOM 579 C C . VAL A 1 74 ? 1.412 27.123 5.344 1.00 17.71 90 VAL A C 1
ATOM 580 O O . VAL A 1 74 ? 1.692 27.580 4.232 1.00 18.60 90 VAL A O 1
ATOM 584 N N . HIS A 1 75 ? 0.277 26.468 5.577 1.00 17.43 91 HIS A N 1
ATOM 585 C CA . HIS A 1 75 ? -0.706 26.286 4.509 1.00 17.02 91 HIS A CA 1
ATOM 586 C C . HIS A 1 75 ? -1.163 27.636 3.950 1.00 18.37 91 HIS A C 1
ATOM 587 O O . HIS A 1 75 ? -1.478 28.557 4.706 1.00 18.82 91 HIS A O 1
ATOM 594 N N . GLU A 1 76 ? -1.195 27.732 2.621 1.00 21.26 92 GLU A N 1
ATOM 595 C CA . GLU A 1 76 ? -1.587 28.951 1.907 1.00 23.15 92 GLU A CA 1
ATOM 596 C C . GLU A 1 76 ? -2.963 29.489 2.269 1.00 23.24 92 GLU A C 1
ATOM 597 O O . GLU A 1 76 ? -3.197 30.697 2.191 1.00 23.88 92 GLU A O 1
ATOM 603 N N . LYS A 1 77 ? -3.885 28.595 2.618 1.00 21.66 93 LYS A N 1
ATOM 604 C CA . LYS A 1 77 ? -5.241 29.004 2.966 1.00 21.05 93 LYS A CA 1
ATOM 605 C C . LYS A 1 77 ? -5.460 29.330 4.439 1.00 21.41 93 LYS A C 1
ATOM 606 O O . LYS A 1 77 ? -6.562 29.712 4.835 1.00 22.49 93 LYS A O 1
ATOM 612 N N . TYR A 1 78 ? -4.421 29.173 5.255 1.00 19.06 94 TYR A N 1
ATOM 613 C CA . TYR A 1 78 ? -4.542 29.492 6.671 1.00 20.43 94 TYR A CA 1
ATOM 614 C C . TYR A 1 78 ? -4.569 31.011 6.834 1.00 21.36 94 TYR A C 1
ATOM 615 O O . TYR A 1 78 ? -3.764 31.726 6.233 1.00 23.50 94 TYR A O 1
ATOM 624 N N . LYS A 1 79 ? -5.493 31.495 7.656 1.00 23.18 95 LYS A N 1
ATOM 625 C CA . LYS A 1 79 ? -5.639 32.925 7.893 1.00 28.30 95 LYS A CA 1
ATOM 626 C C . LYS A 1 79 ? -6.045 33.199 9.340 1.00 27.26 95 LYS A C 1
ATOM 627 O O . LYS A 1 79 ? -7.198 32.993 9.716 1.00 29.23 95 LYS A O 1
ATOM 633 N N . HIS A 1 80 ? -5.084 33.641 10.149 1.00 28.16 96 HIS A N 1
ATOM 634 C CA . HIS A 1 80 ? -5.325 33.970 11.556 1.00 30.13 96 HIS A CA 1
ATOM 635 C C . HIS A 1 80 ? -6.362 35.098 11.573 1.00 29.71 96 HIS A C 1
ATOM 636 O O . HIS A 1 80 ? -6.316 35.983 10.720 1.00 31.29 96 HIS A O 1
ATOM 643 N N . PRO A 1 81 ? -7.290 35.102 12.552 1.00 30.44 97 PRO A N 1
ATOM 644 C CA . PRO A 1 81 ? -7.483 34.162 13.666 1.00 29.65 97 PRO A CA 1
ATOM 645 C C . PRO A 1 81 ? -8.309 32.903 13.366 1.00 28.51 97 PRO A C 1
ATOM 646 O O . PRO A 1 81 ? -8.615 32.141 14.287 1.00 30.21 97 PRO A O 1
ATOM 650 N N . SER A 1 82 ? -8.700 32.701 12.109 1.00 25.12 98 SER A N 1
ATOM 651 C CA . SER A 1 82 ? -9.481 31.514 11.745 1.00 26.02 98 SER A CA 1
ATOM 652 C C . SER A 1 82 ? -8.671 30.244 12.017 1.00 23.79 98 SER A C 1
ATOM 653 O O . SER A 1 82 ? -7.441 30.256 11.931 1.00 23.39 98 SER A O 1
ATOM 656 N N . HIS A 1 83 ? -9.366 29.152 12.328 1.00 22.69 99 HIS A N 1
ATOM 657 C CA . HIS A 1 83 ? -8.711 27.878 12.630 1.00 22.35 99 HIS A CA 1
ATOM 658 C C . HIS A 1 83 ? -8.639 26.889 11.465 1.00 21.01 99 HIS A C 1
ATOM 659 O O . HIS A 1 83 ? -8.051 25.809 11.595 1.00 15.35 99 HIS A O 1
ATOM 666 N N . ASP A 1 84 ? -9.250 27.244 10.338 1.00 16.97 100 ASP A N 1
ATOM 667 C CA . ASP A 1 84 ? -9.256 26.370 9.167 1.00 18.42 100 ASP A CA 1
ATOM 668 C C . ASP A 1 84 ? -7.866 26.229 8.541 1.00 15.73 100 ASP A C 1
ATOM 669 O O . ASP A 1 84 ? -7.075 27.173 8.548 1.00 16.95 100 ASP A O 1
ATOM 674 N N . TYR A 1 85 ? -7.572 25.037 8.023 1.00 14.99 101 TYR A N 1
ATOM 675 C CA . TYR A 1 85 ? -6.279 24.746 7.391 1.00 15.00 101 TYR A CA 1
ATOM 676 C C . TYR A 1 85 ? -5.098 24.984 8.334 1.00 14.53 101 TYR A C 1
ATOM 677 O O . TYR A 1 85 ? -4.045 25.484 7.924 1.00 15.47 101 TYR A O 1
ATOM 686 N N . ASP A 1 86 ? -5.278 24.602 9.596 1.00 14.87 102 ASP A N 1
ATOM 687 C CA . ASP A 1 86 ? -4.252 24.784 10.617 1.00 14.33 102 ASP A CA 1
ATOM 688 C C . ASP A 1 86 ? -3.171 23.706 10.532 1.00 14.24 102 ASP A C 1
ATOM 689 O O . ASP A 1 86 ? -3.134 22.778 11.343 1.00 13.72 102 ASP A O 1
ATOM 694 N N . ILE A 1 87 ? -2.275 23.848 9.561 1.00 13.74 103 ILE A N 1
ATOM 695 C CA . ILE A 1 87 ? -1.205 22.880 9.382 1.00 12.18 103 ILE A CA 1
ATOM 696 C C . ILE A 1 87 ? 0.070 23.553 8.888 1.00 13.56 103 ILE A C 1
ATOM 697 O O . ILE A 1 87 ? 0.028 24.544 8.147 1.00 13.94 103 ILE A O 1
ATOM 702 N N . SER A 1 88 ? 1.202 23.047 9.357 1.00 12.33 104 SER A N 1
ATOM 703 C CA . SER A 1 88 ? 2.499 23.578 8.967 1.00 13.35 104 SER A CA 1
ATOM 704 C C . SER A 1 88 ? 3.513 22.446 8.861 1.00 13.97 104 SER A C 1
ATOM 705 O O . SER A 1 88 ? 3.303 21.350 9.383 1.00 13.98 104 SER A O 1
ATOM 708 N N . LEU A 1 89 ? 4.588 22.715 8.130 1.00 13.50 105 LEU A N 1
ATOM 709 C CA . LEU A 1 89 ? 5.674 21.765 7.958 1.00 13.68 105 LEU A CA 1
ATOM 710 C C . LEU A 1 89 ? 6.959 22.495 8.317 1.00 14.05 105 LEU A C 1
ATOM 711 O O . LEU A 1 89 ? 7.094 23.695 8.068 1.00 15.28 105 LEU A O 1
ATOM 716 N N . ALA A 1 90 ? 7.878 21.783 8.954 1.00 14.36 106 ALA A N 1
ATOM 717 C CA . ALA A 1 90 ? 9.155 22.367 9.325 1.00 17.48 106 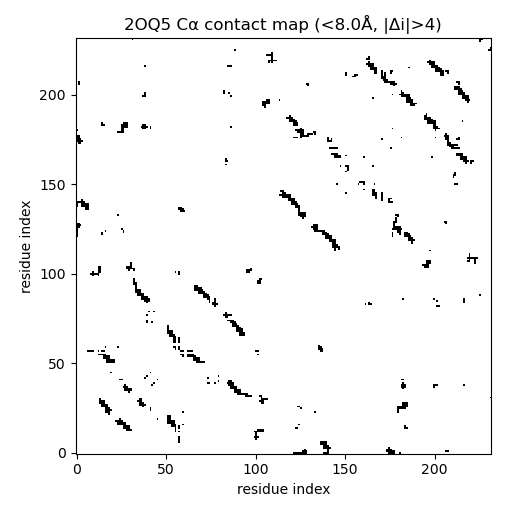ALA A CA 1
ATOM 718 C C . ALA A 1 90 ? 10.267 21.413 8.921 1.00 15.97 106 ALA A C 1
ATOM 719 O O . ALA A 1 90 ? 10.230 20.224 9.248 1.00 15.86 106 ALA A O 1
ATOM 721 N N . GLU A 1 91 ? 11.2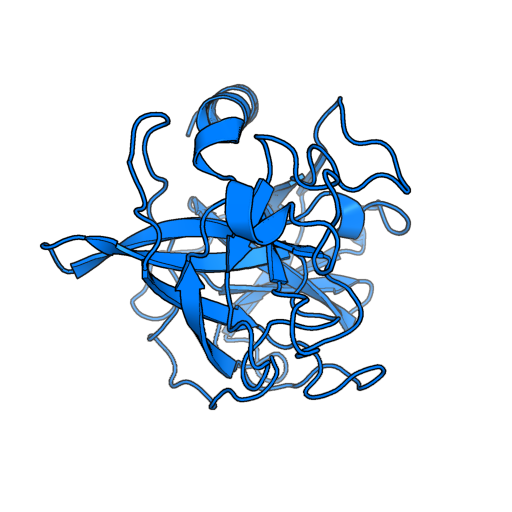14 21.927 8.145 1.00 18.48 107 GLU A N 1
ATOM 722 C CA . GLU A 1 91 ? 12.346 21.132 7.695 1.00 17.43 107 GLU A CA 1
ATOM 723 C C . GLU A 1 91 ? 13.486 21.300 8.693 1.00 17.93 107 GLU A C 1
ATOM 724 O O . GLU A 1 91 ? 13.855 22.423 9.037 1.00 19.97 107 GLU A O 1
ATOM 730 N N . LEU A 1 92 ? 14.021 20.181 9.175 1.00 17.28 108 LEU A N 1
ATOM 731 C CA . LEU A 1 92 ? 15.119 20.198 10.141 1.00 19.14 108 LEU A CA 1
ATOM 732 C C . LEU A 1 92 ? 16.458 20.528 9.477 1.00 21.10 108 LEU A C 1
ATOM 733 O O . LEU A 1 92 ? 16.659 20.246 8.295 1.00 20.83 108 LEU A O 1
ATOM 738 N N . SER A 1 93 ? 17.359 21.135 10.249 1.00 23.11 109 SER A N 1
ATOM 739 C CA . SER A 1 93 ? 18.686 21.524 9.764 1.00 25.95 109 SER A CA 1
ATOM 740 C C . SER A 1 93 ? 19.539 20.316 9.371 1.00 25.32 109 SER A C 1
ATOM 741 O O . SER A 1 93 ? 20.397 20.404 8.490 1.00 27.94 109 SER A O 1
ATOM 744 N N . SER A 1 94 ? 19.296 19.193 10.035 1.00 23.45 110 SER A N 1
ATOM 745 C CA . SER A 1 94 ? 20.010 17.954 9.764 1.00 24.38 110 SER A CA 1
ATOM 746 C C . SER A 1 94 ? 19.106 16.783 10.132 1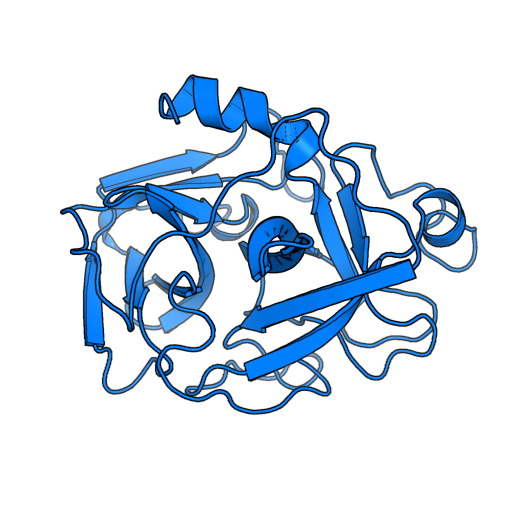.00 24.12 110 SER A C 1
ATOM 747 O O . SER A 1 94 ? 18.267 16.895 11.029 1.00 20.78 110 SER A O 1
ATOM 750 N N . PRO A 1 95 ? 19.258 15.645 9.438 1.00 24.43 111 PRO A N 1
ATOM 751 C CA . PRO A 1 95 ? 18.439 14.459 9.700 1.00 24.45 111 PRO A CA 1
ATOM 752 C C . PRO A 1 95 ? 18.577 13.850 11.090 1.00 25.12 111 PRO A C 1
ATOM 753 O O . PRO A 1 95 ? 19.631 13.933 11.724 1.00 25.71 111 PRO A O 1
ATOM 757 N N . VAL A 1 96 ? 17.475 13.293 11.581 1.00 23.19 112 VAL A N 1
ATOM 758 C CA . VAL A 1 96 ? 17.464 12.634 12.876 1.00 26.80 112 VAL A CA 1
ATOM 759 C C . VAL A 1 96 ? 17.534 11.132 12.603 1.00 27.41 112 VAL A C 1
ATOM 760 O O . VAL A 1 96 ? 16.761 10.602 11.800 1.00 28.22 112 VAL A O 1
ATOM 764 N N . PRO A 1 97 ? 18.514 10.443 13.207 1.00 29.65 113 PRO A N 1
ATOM 765 C CA . PRO A 1 97 ? 18.683 8.997 13.024 1.00 32.09 113 PRO A CA 1
ATOM 766 C C . PRO A 1 97 ? 17.499 8.231 13.608 1.00 32.83 113 PRO A C 1
ATOM 767 O O . PRO A 1 97 ? 16.936 8.634 14.627 1.00 30.00 113 PRO A O 1
ATOM 771 N N . TYR A 1 98 ? 17.124 7.132 12.961 1.00 35.08 114 TYR A N 1
ATOM 772 C CA . TYR A 1 98 ? 16.014 6.323 13.446 1.00 39.28 114 TYR A CA 1
ATOM 773 C C . TYR A 1 98 ? 16.462 5.360 14.540 1.00 38.88 114 TYR A C 1
ATOM 774 O O . TYR A 1 98 ? 17.315 4.498 14.323 1.00 39.84 114 TYR A O 1
ATOM 783 N N . THR A 1 99 ? 15.925 5.567 15.736 1.00 37.57 115 THR A N 1
ATOM 784 C CA . THR A 1 99 ? 16.234 4.730 16.887 1.00 37.76 115 THR A CA 1
ATOM 785 C C . THR A 1 99 ? 14.927 4.280 17.529 1.00 38.06 115 THR A C 1
ATOM 786 O O . THR A 1 99 ? 13.846 4.695 17.110 1.00 37.58 115 THR A O 1
ATOM 790 N N . ASN A 1 100 ? 15.027 3.424 18.539 1.00 38.82 116 ASN A N 1
ATOM 791 C CA . ASN A 1 100 ? 13.849 2.928 19.239 1.00 39.84 116 ASN A CA 1
ATOM 792 C C . ASN A 1 100 ? 13.169 4.038 20.043 1.00 37.76 116 ASN A C 1
ATOM 793 O O . ASN A 1 100 ? 11.963 3.988 20.297 1.00 39.26 116 ASN A O 1
ATOM 798 N N . ALA A 1 101 ? 13.947 5.054 20.404 1.00 32.57 117 ALA A N 1
ATOM 799 C CA . ALA A 1 101 ? 13.446 6.179 21.179 1.00 30.47 117 ALA A CA 1
ATOM 800 C C . ALA A 1 101 ? 12.964 7.344 20.317 1.00 26.07 117 ALA A C 1
ATOM 801 O O . ALA A 1 101 ? 12.126 8.133 20.754 1.00 26.19 117 ALA A O 1
ATOM 803 N N . VAL A 1 102 ? 13.501 7.463 19.106 1.00 24.15 118 VAL A N 1
ATOM 804 C CA . VAL A 1 102 ? 13.121 8.545 18.202 1.00 22.70 118 VAL A CA 1
ATOM 805 C C . VAL A 1 102 ? 12.982 8.085 16.752 1.00 22.33 118 VAL A C 1
ATOM 806 O O . VAL A 1 102 ? 13.960 7.695 16.116 1.00 22.17 118 VAL A O 1
ATOM 810 N N . HIS A 1 103 ? 11.756 8.123 16.240 1.00 20.24 119 HIS A N 1
ATOM 811 C CA . HIS A 1 103 ? 11.492 7.764 14.853 1.00 21.03 119 HIS A CA 1
ATOM 812 C C . HIS A 1 103 ? 10.130 8.272 14.394 1.00 19.99 119 HIS A C 1
ATOM 813 O O . HIS A 1 103 ? 9.287 8.643 15.208 1.00 19.85 119 HIS A O 1
ATOM 820 N N . ARG A 1 104 ? 9.947 8.316 13.081 1.00 18.39 120 ARG A N 1
ATOM 821 C CA . ARG A 1 104 ? 8.723 8.825 12.467 1.00 18.72 120 ARG A CA 1
ATOM 822 C C . ARG A 1 104 ? 7.467 7.985 12.660 1.00 18.54 120 ARG A C 1
ATOM 823 O O . ARG A 1 104 ? 7.538 6.780 12.914 1.00 20.73 120 ARG A O 1
ATOM 831 N N . VAL A 1 105 ? 6.314 8.648 12.564 1.00 17.59 121 VAL A N 1
ATOM 832 C CA . VAL A 1 105 ? 5.017 7.971 12.643 1.00 17.76 121 VAL A CA 1
ATOM 833 C C . VAL A 1 105 ? 4.661 7.724 11.188 1.00 15.94 121 VAL A C 1
ATOM 834 O O . VAL A 1 105 ? 5.253 8.325 10.289 1.00 19.45 121 VAL A O 1
ATOM 838 N N . CYS A 1 106 ? 3.656 6.891 10.958 1.00 16.34 122 CYS A N 1
ATOM 839 C CA . CYS A 1 106 ? 3.197 6.640 9.598 1.00 17.52 122 CYS A CA 1
ATOM 840 C C . CYS A 1 106 ? 2.082 7.633 9.303 1.00 16.84 122 CYS A C 1
ATOM 841 O O . CYS A 1 106 ? 1.352 8.048 10.206 1.00 14.55 122 CYS A O 1
ATOM 844 N N . LEU A 1 107 ? 1.970 8.033 8.044 1.00 14.90 123 LEU A N 1
ATOM 845 C CA . LEU A 1 107 ? 0.914 8.942 7.632 1.00 15.32 123 LEU A CA 1
ATOM 846 C C . LEU A 1 107 ? -0.145 8.095 6.937 1.00 18.51 123 LEU A C 1
ATOM 847 O O . LEU A 1 107 ? 0.184 7.163 6.203 1.00 18.45 123 LEU A O 1
ATOM 852 N N . PRO A 1 108 ? -1.430 8.367 7.208 1.00 19.53 124 PRO A N 1
ATOM 853 C CA . PRO A 1 108 ? -2.522 7.610 6.588 1.00 19.82 124 PRO A CA 1
ATOM 854 C C . PRO A 1 108 ? -2.724 8.093 5.161 1.00 22.08 124 PRO A C 1
ATOM 855 O O . PRO A 1 108 ? -2.409 9.239 4.848 1.00 20.41 124 PRO A O 1
ATOM 859 N N . ASP A 1 109 ? -3.230 7.223 4.292 1.00 24.63 125 ASP A N 1
ATOM 860 C CA . ASP A 1 109 ? -3.516 7.641 2.924 1.00 26.86 125 ASP A CA 1
ATOM 861 C C . ASP A 1 109 ? -4.777 8.498 3.018 1.00 27.38 125 ASP A C 1
ATOM 862 O O . ASP A 1 109 ? -5.530 8.396 3.990 1.00 28.14 125 ASP A O 1
ATOM 867 N N . ALA A 1 110 ? -4.998 9.353 2.026 1.00 27.02 126 ALA A N 1
ATOM 868 C CA . ALA A 1 110 ? -6.161 10.236 2.022 1.00 29.04 126 ALA A CA 1
ATOM 869 C C . ALA A 1 110 ? -7.503 9.519 2.178 1.00 29.57 126 ALA A C 1
ATOM 870 O O . ALA A 1 110 ? -8.477 10.119 2.638 1.00 31.16 126 ALA A O 1
ATOM 872 N N . SER A 1 111 ? -7.544 8.233 1.833 1.00 30.24 127 SER A N 1
ATOM 873 C CA . SER A 1 111 ? -8.776 7.451 1.927 1.00 33.15 127 SER A CA 1
ATOM 874 C C . SER A 1 111 ? -8.932 6.622 3.210 1.00 32.71 127 SER A C 1
ATOM 875 O O . SER A 1 111 ? -9.932 5.919 3.374 1.00 31.88 127 SER A O 1
ATOM 878 N N . TYR A 1 112 ? -7.952 6.705 4.111 1.00 31.00 128 TYR A N 1
ATOM 879 C CA . TYR A 1 112 ? -7.990 5.964 5.376 1.00 32.14 128 TYR A CA 1
ATOM 880 C C . TYR A 1 112 ? -9.211 6.401 6.180 1.00 30.79 128 TYR A C 1
ATOM 881 O O . TYR A 1 112 ? -9.513 7.591 6.267 1.00 28.81 128 TYR A O 1
ATOM 890 N N . GLU A 1 113 ? -9.910 5.436 6.769 1.00 32.56 129 GLU A N 1
ATOM 891 C CA . GLU A 1 113 ? -11.102 5.750 7.543 1.00 34.00 129 GLU A CA 1
ATOM 892 C C . GLU A 1 113 ? -10.992 5.549 9.046 1.00 33.16 129 GLU A C 1
ATOM 893 O O . GLU A 1 113 ? -10.880 4.421 9.531 1.00 35.21 129 GLU A O 1
ATOM 899 N N . PHE A 1 114 ? -10.989 6.663 9.772 1.00 28.64 130 PHE A N 1
ATOM 900 C CA . PHE A 1 114 ? -10.958 6.636 11.227 1.00 25.13 130 PHE A CA 1
ATOM 901 C C . PHE A 1 114 ? -12.437 6.743 11.587 1.00 25.99 130 PHE A C 1
ATOM 902 O O . PHE A 1 114 ? -13.126 7.666 11.150 1.00 26.07 130 PHE A O 1
ATOM 910 N N . GLN A 1 115 ? -12.936 5.764 12.331 1.00 24.43 131 GLN A N 1
ATOM 911 C CA . GLN A 1 115 ? -14.348 5.728 12.694 1.00 26.06 131 GLN A CA 1
ATOM 912 C C . GLN A 1 115 ? -14.694 6.361 14.032 1.00 24.66 131 GLN A C 1
ATOM 913 O O . GLN A 1 115 ? -13.955 6.217 15.006 1.00 22.98 131 GLN A O 1
ATOM 919 N N . PRO A 1 116 ? -15.818 7.098 14.092 1.00 23.68 132 PRO A N 1
ATOM 920 C CA . PRO A 1 116 ? -16.209 7.715 15.361 1.00 21.98 132 PRO A CA 1
ATOM 921 C C . PRO A 1 116 ? -16.327 6.589 16.389 1.00 22.49 132 PRO A C 1
ATOM 922 O O . PRO A 1 116 ? -16.812 5.498 16.074 1.00 21.41 132 PRO A O 1
ATOM 926 N N . GLY A 1 117 ? -15.788 6.825 17.579 1.00 21.14 133 GLY A N 1
ATOM 927 C CA . GLY A 1 117 ? -15.805 5.812 18.614 1.00 21.67 133 GLY A CA 1
ATOM 928 C C . GLY A 1 117 ? -14.436 5.172 18.780 1.00 20.21 133 GLY A C 1
ATOM 929 O O . GLY A 1 117 ? -14.171 4.529 19.795 1.00 20.44 133 GLY A O 1
ATOM 930 N N . ASP A 1 118 ? -13.571 5.344 17.780 1.00 20.36 134 ASP A N 1
ATOM 931 C CA . ASP A 1 118 ? -12.216 4.793 17.818 1.00 18.50 134 ASP A CA 1
ATOM 932 C C . ASP A 1 118 ? -11.401 5.394 18.958 1.00 19.20 134 ASP A C 1
ATOM 933 O O . ASP A 1 118 ? -11.471 6.596 19.216 1.00 19.05 134 ASP A O 1
ATOM 938 N N . VAL A 1 119 ? -10.635 4.546 19.638 1.00 17.09 135 VAL A N 1
ATOM 939 C CA . VAL A 1 119 ? -9.780 4.985 20.734 1.00 18.75 135 VAL A CA 1
ATOM 940 C C . VAL A 1 119 ? -8.485 5.520 20.130 1.00 17.98 135 VAL A C 1
ATOM 941 O O . VAL A 1 119 ? -7.862 4.867 19.291 1.00 18.45 135 VAL A O 1
ATOM 945 N N . MET A 1 120 ? -8.124 6.737 20.523 1.00 14.99 136 MET A N 1
ATOM 946 C CA . MET A 1 120 ? -6.915 7.385 20.033 1.00 14.50 136 MET A CA 1
ATOM 947 C C . MET A 1 120 ? -6.145 7.985 21.195 1.00 15.03 136 MET A C 1
ATOM 948 O O . MET A 1 120 ? -6.658 8.075 22.310 1.00 14.41 136 MET A O 1
ATOM 953 N N . PHE A 1 121 ? -4.904 8.380 20.933 1.00 14.47 137 PHE A N 1
ATOM 954 C CA . PHE A 1 121 ? -4.073 8.972 21.967 1.00 14.00 137 PHE A CA 1
ATOM 955 C C . PHE A 1 121 ? -3.494 10.300 21.518 1.00 14.41 137 PHE A C 1
ATOM 956 O O . PHE A 1 121 ? -3.101 10.458 20.364 1.00 13.87 137 PHE A O 1
ATOM 964 N N . VAL A 1 122 ? -3.482 11.263 22.434 1.00 14.74 138 VAL A N 1
ATOM 965 C CA . VAL A 1 122 ? -2.910 12.572 22.162 1.00 12.73 138 VAL A CA 1
ATOM 966 C C . VAL A 1 122 ? -1.781 12.763 23.179 1.00 12.61 138 VAL A C 1
ATOM 967 O O . VAL A 1 122 ? -1.910 12.392 24.349 1.00 13.70 138 VAL A O 1
ATOM 971 N N . THR A 1 123 ? -0.644 13.268 22.712 1.00 13.00 139 THR A N 1
ATOM 972 C CA . THR A 1 123 ? 0.501 13.467 23.593 1.00 12.54 139 THR A CA 1
ATOM 973 C C . THR A 1 123 ? 1.017 14.897 23.541 1.00 11.68 139 THR A C 1
ATOM 974 O O . THR A 1 123 ? 0.787 15.612 22.564 1.00 12.33 139 THR A O 1
ATOM 978 N N . GLY A 1 124 ? 1.703 15.313 24.602 1.00 11.64 140 GLY A N 1
ATOM 979 C CA . GLY A 1 124 ? 2.241 16.659 24.632 1.00 12.02 140 GLY A CA 1
ATOM 980 C C . GLY A 1 124 ? 2.815 17.112 25.960 1.00 12.74 140 GLY A C 1
ATOM 981 O O . GLY A 1 124 ? 2.613 16.473 27.000 1.00 13.33 140 GLY A O 1
ATOM 982 N N . PHE A 1 125 ? 3.537 18.228 25.905 1.00 12.65 141 PHE A N 1
ATOM 983 C CA . PHE A 1 125 ? 4.169 18.838 27.076 1.00 11.91 141 PHE A CA 1
ATOM 984 C C . PHE A 1 125 ? 3.333 20.033 27.559 1.00 15.08 141 PHE A C 1
ATOM 985 O O . PHE A 1 125 ? 3.793 20.828 28.380 1.00 15.75 141 PHE A O 1
ATOM 993 N N . GLY A 1 126 ? 2.102 20.133 27.065 1.00 13.30 142 GLY A N 1
ATOM 994 C CA . GLY A 1 126 ? 1.227 21.242 27.411 1.00 14.62 142 GLY A CA 1
ATOM 995 C C . GLY A 1 126 ? 0.717 21.341 28.837 1.00 14.88 142 GLY A C 1
ATOM 996 O O . GLY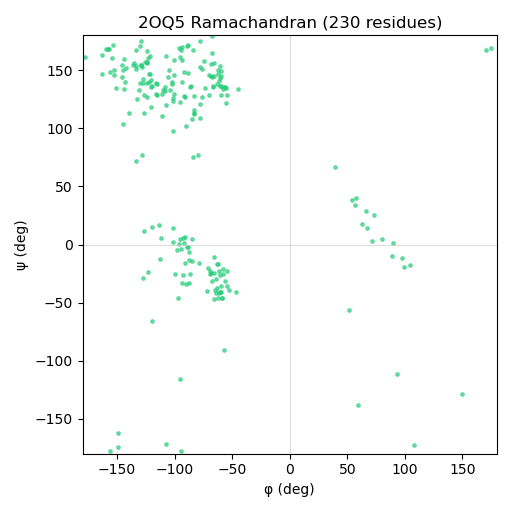 A 1 126 ? 0.979 20.480 29.676 1.00 13.96 142 GLY A O 1
ATOM 997 N N . ALA A 1 127 ? -0.070 22.387 29.075 1.00 14.98 143 ALA A N 1
ATOM 998 C CA . ALA A 1 127 ? -0.651 22.680 30.384 1.00 14.43 143 ALA A CA 1
ATOM 999 C C . ALA A 1 127 ? -1.551 21.585 30.944 1.00 14.74 143 ALA A C 1
ATOM 1000 O O . ALA A 1 127 ? -2.231 20.871 30.200 1.00 15.03 143 ALA A O 1
ATOM 1002 N N . LEU A 1 128 ? -1.567 21.485 32.271 1.00 15.01 144 LEU A N 1
ATOM 1003 C CA . LEU A 1 128 ? -2.389 20.504 32.983 1.00 17.45 144 LEU A CA 1
ATOM 1004 C C . LEU A 1 128 ? -3.786 21.059 33.255 1.00 19.03 144 LEU A C 1
ATOM 1005 O O . LEU A 1 128 ? -4.695 20.328 33.657 1.00 19.90 144 LEU A O 1
ATOM 1010 N N . LYS A 1 129 ? -3.934 22.365 33.063 1.00 18.30 145 LYS A N 1
ATOM 1011 C CA . LYS A 1 129 ? -5.203 23.051 33.278 1.00 21.42 145 LYS A CA 1
ATOM 1012 C C . LYS A 1 129 ? -5.210 24.338 32.466 1.00 21.90 145 LYS A C 1
ATOM 1013 O O . LYS A 1 129 ? -4.173 24.764 31.957 1.00 20.55 145 LYS A O 1
ATOM 1019 N N . ASN A 1 130 ? -6.383 24.955 32.360 1.00 25.79 146 ASN A N 1
ATOM 1020 C CA . ASN A 1 130 ? -6.543 26.219 31.642 1.00 27.85 146 ASN A CA 1
ATOM 1021 C C . ASN A 1 130 ? -5.593 27.251 32.244 1.00 26.86 146 ASN A C 1
ATOM 1022 O O . ASN A 1 130 ? -5.500 27.377 33.464 1.00 28.96 146 ASN A O 1
ATOM 1027 N N . ASP A 1 131 ? -4.906 27.994 31.382 1.00 25.74 147 ASP A N 1
ATOM 1028 C CA . ASP A 1 131 ? -3.957 29.030 31.798 1.00 28.05 147 ASP A CA 1
ATOM 1029 C C . ASP A 1 131 ? -2.749 28.537 32.594 1.00 25.86 147 ASP A C 1
ATOM 1030 O O . ASP A 1 131 ? -2.073 29.321 33.259 1.00 24.51 147 ASP A O 1
ATOM 1035 N N . GLY A 1 132 ? -2.476 27.238 32.522 1.00 23.94 148 GLY A N 1
ATOM 1036 C CA . GLY A 1 132 ? -1.328 26.690 33.223 1.00 20.95 148 GLY A CA 1
ATOM 1037 C C . GLY A 1 132 ? -0.092 26.763 32.342 1.00 19.43 148 GLY A C 1
ATOM 1038 O O . GLY A 1 132 ? -0.183 27.114 31.160 1.00 18.62 148 GLY A O 1
ATOM 1039 N N . TYR A 1 133 ? 1.067 26.459 32.914 1.00 19.34 149 TYR A N 1
ATOM 1040 C CA . TYR A 1 133 ? 2.317 26.475 32.159 1.00 20.31 149 TYR A CA 1
ATOM 1041 C C . TYR A 1 133 ? 2.660 25.075 31.651 1.00 17.73 149 TYR A C 1
ATOM 1042 O O . TYR A 1 133 ? 2.132 24.076 32.146 1.00 18.64 149 TYR A O 1
ATOM 1051 N N . SER A 1 134 ? 3.531 25.010 30.648 1.00 18.27 151 SER A N 1
ATOM 1052 C CA . SER A 1 134 ? 3.940 23.734 30.064 1.00 19.04 151 SER A CA 1
ATOM 1053 C C . SER A 1 134 ? 4.731 22.872 31.047 1.00 20.24 151 SER A C 1
ATOM 1054 O O . SER A 1 134 ? 5.325 23.380 32.004 1.00 22.05 151 SER A O 1
ATOM 1057 N N . GLN A 1 135 ? 4.719 21.566 30.803 1.00 19.10 152 GLN A N 1
ATOM 1058 C CA . GLN A 1 135 ? 5.410 20.604 31.653 1.00 19.25 152 GLN A CA 1
ATOM 1059 C C . GLN A 1 135 ? 6.732 20.177 31.037 1.00 20.40 152 GLN A C 1
ATOM 1060 O O . GLN A 1 135 ? 6.948 20.322 29.834 1.00 21.48 152 GLN A O 1
ATOM 1066 N N . ASN A 1 136 ? 7.626 19.665 31.875 1.00 20.02 153 ASN A N 1
ATOM 1067 C CA . ASN A 1 136 ? 8.928 19.223 31.412 1.00 20.31 153 ASN A CA 1
ATOM 1068 C C . ASN A 1 136 ? 8.904 17.778 30.915 1.00 18.42 153 ASN A C 1
ATOM 1069 O O . ASN A 1 136 ? 9.719 17.391 30.079 1.00 21.42 153 ASN A O 1
ATOM 1074 N N . HIS A 1 137 ? 7.958 16.993 31.422 1.00 17.99 154 HIS A N 1
ATOM 1075 C CA . HIS A 1 137 ? 7.847 15.588 31.048 1.00 18.85 154 HIS A CA 1
ATOM 1076 C C . HIS A 1 137 ? 6.611 15.309 30.199 1.00 18.40 154 HIS A C 1
ATOM 1077 O O . HIS A 1 137 ? 5.504 15.720 30.539 1.00 18.08 154 HIS A O 1
ATOM 1084 N N . LEU A 1 138 ? 6.816 14.567 29.115 1.00 16.18 155 LEU A N 1
ATOM 1085 C CA . LEU A 1 138 ? 5.751 14.210 28.178 1.00 16.27 155 LEU A CA 1
ATOM 1086 C C . LEU A 1 138 ? 4.603 13.418 28.807 1.00 15.87 155 LEU A C 1
ATOM 1087 O O . LEU A 1 138 ? 4.824 12.492 29.590 1.00 16.81 155 LEU A O 1
ATOM 1092 N N . ARG A 1 139 ? 3.374 13.792 28.458 1.00 15.50 156 ARG A N 1
ATOM 1093 C CA . ARG A 1 139 ? 2.184 13.113 28.966 1.00 15.49 156 ARG A CA 1
ATOM 1094 C C . ARG A 1 139 ? 1.309 12.621 27.815 1.00 17.47 156 ARG A C 1
ATOM 1095 O O . ARG A 1 139 ? 1.373 13.146 26.704 1.00 14.70 156 ARG A O 1
ATOM 1103 N N . GLN A 1 140 ? 0.489 11.613 28.092 1.00 15.82 157 GLN A N 1
ATOM 1104 C CA . GLN A 1 140 ? -0.413 11.057 27.091 1.00 15.70 157 GLN A CA 1
ATOM 1105 C C . GLN A 1 140 ? -1.813 11.008 27.678 1.00 16.39 157 GLN A C 1
ATOM 1106 O O . GLN A 1 140 ? -1.982 10.945 28.898 1.00 17.34 157 GLN A O 1
ATOM 1112 N N . ALA A 1 141 ? -2.812 11.042 26.807 1.00 14.17 158 ALA A N 1
ATOM 1113 C CA . ALA A 1 141 ? -4.198 10.948 27.232 1.00 14.68 158 ALA A CA 1
ATOM 1114 C C . ALA A 1 141 ? -4.956 10.139 26.198 1.00 15.59 158 ALA A C 1
ATOM 1115 O O . ALA A 1 141 ? -4.705 10.250 24.997 1.00 13.52 158 ALA A O 1
ATOM 1117 N N . GLN A 1 142 ? -5.844 9.278 26.679 1.00 15.11 159 GLN A N 1
ATOM 1118 C CA . GLN A 1 142 ? -6.665 8.465 25.800 1.00 16.40 159 GLN A CA 1
ATOM 1119 C C . GLN A 1 142 ? -7.943 9.247 25.529 1.00 15.36 159 GLN A C 1
ATOM 1120 O O . GLN A 1 142 ? -8.605 9.722 26.461 1.00 18.69 159 GLN A O 1
ATOM 1126 N N . VAL A 1 143 ? -8.263 9.412 24.249 1.00 15.50 160 VAL A N 1
ATOM 1127 C CA . VAL A 1 143 ? -9.462 10.130 23.836 1.00 15.75 160 VAL A CA 1
ATOM 1128 C C . VAL A 1 143 ? -10.228 9.288 22.823 1.00 18.45 160 VAL A C 1
ATOM 1129 O O . VAL A 1 143 ? -9.734 8.253 22.360 1.00 18.00 160 VAL A O 1
ATOM 1133 N N . THR A 1 144 ? -11.437 9.729 22.493 1.00 15.82 161 THR A N 1
ATOM 1134 C CA . THR A 1 144 ? -12.281 9.019 21.546 1.00 18.71 161 THR A CA 1
ATOM 1135 C C . THR A 1 144 ? -12.682 9.935 20.397 1.00 16.55 161 THR A C 1
ATOM 1136 O O . THR A 1 144 ? -12.964 11.114 20.609 1.00 16.51 161 THR A O 1
ATOM 1140 N N . LEU A 1 145 ? -12.681 9.398 19.178 1.00 16.63 162 LEU A N 1
ATOM 1141 C CA . LEU A 1 145 ? -13.079 10.173 18.011 1.00 17.93 162 LEU A CA 1
ATOM 1142 C C . LEU A 1 145 ? -14.589 10.414 18.083 1.00 18.73 162 LEU A C 1
ATOM 1143 O O . LEU A 1 145 ? -15.367 9.486 18.309 1.00 18.23 162 LEU A O 1
ATOM 1148 N N . ILE A 1 146 ? -14.985 11.673 17.937 1.00 18.33 163 ILE A N 1
ATOM 1149 C CA . ILE A 1 146 ? -16.393 12.066 17.984 1.00 19.63 163 ILE A CA 1
ATOM 1150 C C . ILE A 1 146 ? -16.795 12.508 16.580 1.00 19.49 163 ILE A C 1
ATOM 1151 O O . ILE A 1 146 ? -16.096 13.310 15.963 1.00 20.00 163 ILE A O 1
ATOM 1156 N N . ASP A 1 147 ? -17.902 11.977 16.063 1.00 19.11 164 ASP A N 1
ATOM 1157 C CA . ASP A 1 147 ? -18.329 12.340 14.715 1.00 23.06 164 ASP A CA 1
ATOM 1158 C C . ASP A 1 147 ? -18.596 13.834 14.573 1.00 21.90 164 ASP A C 1
ATOM 1159 O O . ASP A 1 147 ? -19.064 14.494 15.511 1.00 20.82 164 ASP A O 1
ATOM 1164 N N . ALA A 1 148 ? -18.277 14.351 13.391 1.00 21.57 165 ALA A N 1
ATOM 1165 C CA . ALA A 1 148 ? -18.430 15.762 13.062 1.00 25.12 165 ALA A CA 1
ATOM 1166 C C . ALA A 1 148 ? -19.819 16.341 13.320 1.00 23.72 165 ALA A C 1
ATOM 1167 O O . ALA A 1 148 ? -19.934 17.476 13.780 1.00 24.10 165 ALA A O 1
ATOM 1169 N N . THR A 1 149 ? -20.865 15.568 13.032 1.00 23.34 166 THR A N 1
ATOM 1170 C CA . THR A 1 149 ? -22.238 16.039 13.234 1.00 24.78 166 THR A CA 1
ATOM 1171 C C . THR A 1 149 ? -22.510 16.342 14.708 1.00 23.35 166 THR A C 1
ATOM 1172 O O . THR A 1 149 ? -23.055 17.395 15.044 1.00 23.12 166 THR A O 1
ATOM 1176 N N . THR A 1 150 ? -22.100 15.427 15.584 1.00 20.92 167 THR A N 1
ATOM 1177 C CA . THR A 1 150 ? -22.273 15.599 17.021 1.00 20.71 167 THR A CA 1
ATOM 1178 C C . THR A 1 150 ? -21.432 16.781 17.505 1.00 21.97 167 THR A C 1
ATOM 1179 O O . THR A 1 150 ? -21.873 17.577 18.337 1.00 20.78 167 THR A O 1
ATOM 1183 N N . CYS A 1 151 ? -20.232 16.909 16.945 1.00 18.74 168 CYS A N 1
ATOM 1184 C CA . CYS A 1 151 ? -19.329 17.987 17.318 1.00 19.16 168 CYS A CA 1
ATOM 1185 C C . CYS A 1 151 ? -19.840 19.349 16.845 1.00 18.34 168 CYS A C 1
ATOM 1186 O O . CYS A 1 151 ? -19.489 20.383 17.415 1.00 18.98 168 CYS A O 1
ATOM 1189 N N . ASN A 1 152 ? -20.656 19.337 15.792 1.00 18.38 169 ASN A N 1
ATOM 1190 C CA . ASN A 1 152 ? -21.230 20.555 15.228 1.00 16.83 169 ASN A CA 1
ATOM 1191 C C . ASN A 1 152 ? -22.589 20.954 15.799 1.00 18.72 169 ASN A C 1
ATOM 1192 O O . ASN A 1 152 ? -23.167 21.950 15.368 1.00 18.10 169 ASN A O 1
ATOM 1197 N N . GLU A 1 153 ? -23.097 20.188 16.760 1.00 19.11 170 GLU A N 1
ATOM 1198 C CA . GLU A 1 153 ? -24.393 20.498 17.369 1.00 21.21 170 GLU A CA 1
ATOM 1199 C C . GLU A 1 153 ? -24.395 21.870 18.049 1.00 21.29 170 GLU A C 1
ATOM 1200 O O . GLU A 1 153 ? -23.348 22.371 18.465 1.00 20.16 170 GLU A O 1
ATOM 1206 N N . PRO A 1 154 A -25.577 22.506 18.151 1.00 21.66 170 PRO A N 1
ATOM 1207 C CA . PRO A 1 154 A -25.724 23.828 18.774 1.00 24.60 170 PRO A CA 1
ATOM 1208 C C . PRO A 1 154 A -25.026 24.028 20.123 1.00 25.65 170 PRO A C 1
ATOM 1209 O O . PRO A 1 154 A -24.435 25.081 20.355 1.00 29.81 170 PRO A O 1
ATOM 1213 N N . GLN A 1 155 B -25.086 23.027 21.000 1.00 27.94 170 GLN A N 1
ATOM 1214 C CA . GLN A 1 155 B -24.453 23.122 22.320 1.00 29.82 170 GLN A CA 1
ATOM 1215 C C . GLN A 1 155 B -22.950 22.876 22.261 1.00 29.17 170 GLN A C 1
ATOM 1216 O O . GLN A 1 155 B -22.229 23.160 23.221 1.00 27.87 170 GLN A O 1
ATOM 1222 N N . ALA A 1 156 ? -22.491 22.304 21.153 1.00 26.18 171 ALA A N 1
ATOM 1223 C CA . ALA A 1 156 ? -21.074 22.028 20.969 1.00 23.19 171 ALA A CA 1
ATOM 1224 C C . ALA A 1 156 ? -20.429 23.179 20.191 1.00 21.88 171 ALA A C 1
ATOM 1225 O O . ALA A 1 156 ? -20.416 24.316 20.669 1.00 22.51 171 ALA A O 1
ATOM 1227 N N . TYR A 1 157 ? -19.935 22.907 18.985 1.00 19.41 172 TYR A N 1
ATOM 1228 C CA . TYR A 1 157 ? -19.292 23.952 18.194 1.00 19.92 172 TYR A CA 1
ATOM 1229 C C . TYR A 1 157 ? -20.167 24.672 17.175 1.00 21.90 172 TYR A C 1
ATOM 1230 O O . TYR A 1 157 ? -19.680 25.495 16.398 1.00 22.97 172 TYR A O 1
ATOM 1239 N N . ASN A 1 158 ? -21.454 24.336 17.175 1.00 23.18 173 ASN A N 1
ATOM 1240 C CA . ASN A 1 158 ? -22.449 24.976 16.316 1.00 23.37 173 ASN A CA 1
ATOM 1241 C C . ASN A 1 158 ? -21.986 25.303 14.886 1.00 22.08 173 ASN A C 1
ATOM 1242 O O . ASN A 1 158 ? -21.836 26.471 14.523 1.00 23.64 173 ASN A O 1
ATOM 1247 N N . ASP A 1 159 ? -21.728 24.259 14.102 1.00 22.88 174 ASP A N 1
ATOM 1248 C CA . ASP A 1 159 ? -21.307 24.383 12.703 1.00 26.40 174 ASP A CA 1
ATOM 1249 C C . ASP A 1 159 ? -19.935 24.987 12.411 1.00 24.81 174 ASP A C 1
ATOM 1250 O O . ASP A 1 159 ? -19.639 25.308 11.260 1.00 25.93 174 ASP A O 1
ATOM 1255 N N . ALA A 1 160 ? -19.084 25.103 13.428 1.00 23.74 175 ALA A N 1
ATOM 1256 C CA . ALA A 1 160 ? -17.749 25.669 13.237 1.00 22.16 175 ALA A CA 1
ATOM 1257 C C . ALA A 1 160 ? -16.705 24.650 12.768 1.00 22.76 175 ALA A C 1
ATOM 1258 O O . ALA A 1 160 ? -15.623 25.030 12.315 1.00 23.36 175 ALA A O 1
ATOM 1260 N N . ILE A 1 161 ? -17.032 23.364 12.865 1.00 20.06 176 ILE A N 1
ATOM 1261 C CA . ILE A 1 161 ? -16.109 22.307 12.457 1.00 18.66 176 ILE A CA 1
ATOM 1262 C C . ILE A 1 161 ? -16.182 22.062 10.952 1.00 19.79 176 ILE A C 1
ATOM 1263 O O . ILE A 1 161 ? -17.202 21.608 10.438 1.00 21.98 176 ILE A O 1
ATOM 1268 N N . THR A 1 162 ? -15.094 22.377 10.254 1.00 17.86 177 THR A N 1
ATOM 1269 C CA . THR A 1 162 ? -15.008 22.208 8.802 1.00 18.41 177 THR A CA 1
ATOM 1270 C C . THR A 1 162 ? -14.483 20.811 8.455 1.00 19.66 177 THR A C 1
ATOM 1271 O O . THR A 1 162 ? -14.060 20.064 9.337 1.00 19.46 177 THR A O 1
ATOM 1275 N N . PRO A 1 163 ? -14.529 20.429 7.166 1.00 19.69 178 PRO A N 1
ATOM 1276 C CA . PRO A 1 163 ? -14.027 19.103 6.789 1.00 18.87 178 PRO A CA 1
ATOM 1277 C C . PRO A 1 163 ? -12.516 18.919 6.980 1.00 16.92 178 PRO A C 1
ATOM 1278 O O . PRO A 1 163 ? -12.013 17.804 6.890 1.00 20.54 178 PRO A O 1
ATOM 1282 N N . ARG A 1 164 ? -11.794 20.009 7.237 1.00 17.53 179 ARG A N 1
ATOM 1283 C CA . ARG A 1 164 ? -10.350 19.922 7.468 1.00 16.32 179 ARG A CA 1
ATOM 1284 C C . ARG A 1 164 ? -10.071 19.730 8.959 1.00 16.79 179 ARG A C 1
ATOM 1285 O O . ARG A 1 164 ? -8.915 19.734 9.396 1.00 14.91 179 ARG A O 1
ATOM 1293 N N . MET A 1 165 ? -11.145 19.541 9.723 1.00 14.35 180 MET A N 1
ATOM 1294 C CA . MET A 1 165 ? -11.061 19.348 11.167 1.00 15.83 180 MET A CA 1
ATOM 1295 C C . MET A 1 165 ? -11.676 18.024 11.593 1.00 16.34 180 MET A C 1
ATOM 1296 O O . MET A 1 165 ? -12.494 17.437 10.883 1.00 17.80 180 MET A O 1
ATOM 1301 N N . LEU A 1 166 ? -11.320 17.610 12.802 1.00 15.90 181 LEU A N 1
ATOM 1302 C CA . LEU A 1 166 ? -11.787 16.374 13.403 1.00 16.56 181 LEU A CA 1
ATOM 1303 C C . LEU A 1 166 ? -11.948 16.654 14.902 1.00 13.45 181 LEU A C 1
ATOM 1304 O O . LEU A 1 166 ? -11.266 17.520 15.445 1.00 15.18 181 LEU A O 1
ATOM 1309 N N . CYS A 1 167 ? -12.884 15.975 15.557 1.00 12.83 182 CYS A N 1
ATOM 1310 C CA . CYS A 1 167 ? -13.088 16.171 16.995 1.00 14.33 182 CYS A CA 1
ATOM 1311 C C . CYS A 1 167 ? -12.767 14.904 17.762 1.00 11.58 182 CYS A C 1
ATOM 1312 O O . CYS A 1 167 ? -13.115 13.809 17.336 1.00 13.18 182 CYS A O 1
ATOM 1315 N N . ALA A 1 168 ? -12.096 15.063 18.897 1.00 13.39 183 ALA A N 1
ATOM 1316 C CA . ALA A 1 168 ? -11.729 13.926 19.730 1.00 13.27 183 ALA A CA 1
ATOM 1317 C C . ALA A 1 168 ? -11.601 14.363 21.175 1.00 16.99 183 ALA A C 1
ATOM 1318 O O . ALA A 1 168 ? -11.186 15.489 21.466 1.00 17.20 183 ALA A O 1
ATOM 1320 N N . GLY A 1 169 ? -11.968 13.461 22.076 1.00 16.24 184 GLY A N 1
ATOM 1321 C CA . GLY A 1 169 ? -11.881 13.750 23.492 1.00 19.85 184 GLY A CA 1
ATOM 1322 C C . GLY A 1 169 ? -12.958 12.985 24.220 1.00 23.83 184 GLY A C 1
ATOM 1323 O O . GLY A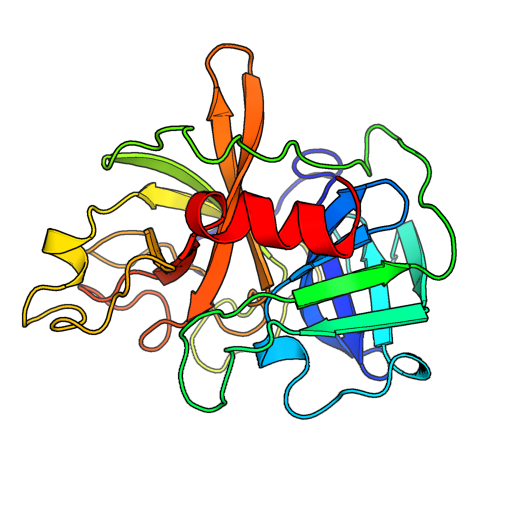 1 169 ? -13.117 11.778 24.027 1.00 22.02 184 GLY A O 1
ATOM 1324 N N . SER A 1 170 A -13.717 13.712 25.030 1.00 27.78 184 SER A N 1
ATOM 1325 C CA . SER A 1 170 A -14.817 13.159 25.803 1.00 35.17 184 SER A CA 1
ATOM 1326 C C . SER A 1 170 A -15.836 14.278 25.979 1.00 36.07 184 SER A C 1
ATOM 1327 O O . SER A 1 170 A -15.464 15.419 26.256 1.00 36.08 184 SER A O 1
ATOM 1330 N N . LEU A 1 171 B -17.112 13.962 25.774 1.00 39.00 184 LEU A N 1
ATOM 1331 C CA . LEU A 1 171 B -18.171 14.958 25.921 1.00 41.69 184 LEU A CA 1
ATOM 1332 C C . LEU A 1 171 B -18.297 15.421 27.373 1.00 42.00 184 LEU A C 1
ATOM 1333 O O . LEU A 1 171 B -18.764 16.528 27.641 1.00 42.45 184 LEU A O 1
ATOM 1338 N N . GLU A 1 172 ? -17.861 14.573 28.303 1.00 43.47 185 GLU A N 1
ATOM 1339 C CA . GLU A 1 172 ? -17.914 14.885 29.729 1.00 45.71 185 GLU A CA 1
ATOM 1340 C C . GLU A 1 172 ? -16.653 15.615 30.192 1.00 46.01 185 GLU A C 1
ATOM 1341 O O . GLU A 1 172 ? -16.546 16.004 31.355 1.00 45.12 185 GLU A O 1
ATOM 1347 N N . GLY A 1 173 ? -15.714 15.811 29.269 1.00 45.14 186 GLY A N 1
ATOM 1348 C CA . GLY A 1 173 ? -14.467 16.487 29.588 1.00 46.67 186 GLY A CA 1
ATOM 1349 C C . GLY A 1 173 ? -13.366 15.516 29.978 1.00 47.17 186 GLY A C 1
ATOM 1350 O O . GLY A 1 173 ? -12.881 14.753 29.138 1.00 50.72 186 GLY A O 1
ATOM 1351 N N . LYS A 1 174 ? -12.981 15.555 31.253 1.00 46.41 187 LYS A N 1
ATOM 1352 C CA . LYS A 1 174 ? -11.938 14.706 31.851 1.00 44.25 187 LYS A CA 1
ATOM 1353 C C . LYS A 1 174 ? -10.562 14.641 31.164 1.00 40.27 187 LYS A C 1
ATOM 1354 O O . LYS A 1 174 ? -9.549 14.909 31.811 1.00 39.86 187 LYS A O 1
ATOM 1360 N N . THR A 1 175 ? -10.516 14.263 29.886 1.00 33.94 188 THR A N 1
ATOM 1361 C CA . THR A 1 175 ? -9.252 14.200 29.142 1.00 28.18 188 THR A CA 1
ATOM 1362 C C . THR A 1 175 ? -9.332 15.129 27.936 1.00 21.52 188 THR A C 1
ATOM 1363 O O . THR A 1 175 ? -10.372 15.218 27.284 1.00 19.33 188 THR A O 1
ATOM 1367 N N . ASP A 1 176 ? -8.229 15.809 27.639 1.00 20.40 189 ASP A N 1
ATOM 1368 C CA . ASP A 1 176 ? -8.180 16.740 26.512 1.00 17.99 189 ASP A CA 1
ATOM 1369 C C . ASP A 1 176 ? -6.775 17.316 26.392 1.00 17.42 189 ASP A C 1
ATOM 1370 O O . ASP A 1 176 ? -5.954 17.195 27.313 1.00 15.97 189 ASP A O 1
ATOM 1375 N N . ALA A 1 177 ? -6.476 17.863 25.219 1.00 15.44 190 ALA A N 1
ATOM 1376 C CA . ALA A 1 177 ? -5.202 18.531 24.990 1.00 13.97 190 ALA A CA 1
ATOM 1377 C C . ALA A 1 177 ? -5.446 19.943 25.529 1.00 14.97 190 ALA A C 1
ATOM 1378 O O . ALA A 1 177 ? -6.590 20.318 25.800 1.00 17.43 190 ALA A O 1
ATOM 1380 N N . CYS A 1 178 ? -4.386 20.723 25.694 1.00 13.96 191 CYS A N 1
ATOM 1381 C CA . CYS A 1 178 ? -4.524 22.079 26.213 1.00 16.48 191 CYS A CA 1
ATOM 1382 C C . CYS A 1 178 ? -3.430 22.972 25.619 1.00 18.04 191 CYS A C 1
ATOM 1383 O O . CYS A 1 178 ? -2.695 22.533 24.741 1.00 15.53 191 CYS A O 1
ATOM 1386 N N . GLN A 1 179 ? -3.341 24.221 26.072 1.00 17.59 192 GLN A N 1
ATOM 1387 C CA . GLN A 1 179 ? -2.329 25.148 25.563 1.00 20.03 192 GLN A CA 1
ATOM 1388 C C . GLN A 1 179 ? -0.940 24.541 25.734 1.00 18.00 192 GLN A C 1
ATOM 1389 O O . GLN A 1 179 ? -0.628 23.975 26.784 1.00 18.23 192 GLN A O 1
ATOM 1395 N N . GLY A 1 180 ? -0.122 24.637 24.690 1.00 15.13 193 GLY A N 1
ATOM 1396 C CA . GLY A 1 180 ? 1.212 24.064 24.749 1.00 15.62 193 GLY A CA 1
ATOM 1397 C C . GLY A 1 180 ? 1.259 22.712 24.058 1.00 15.39 193 GLY A C 1
ATOM 1398 O O . GLY A 1 180 ? 2.338 22.210 23.743 1.00 14.63 193 GLY A O 1
ATOM 1399 N N . ASP A 1 181 ? 0.094 22.091 23.874 1.00 12.31 194 ASP A N 1
ATOM 1400 C CA . ASP A 1 181 ? 0.018 20.802 23.189 1.00 10.86 194 ASP A CA 1
ATOM 1401 C C . ASP A 1 181 ? -0.194 21.037 21.699 1.00 9.83 194 ASP A C 1
ATOM 1402 O O . ASP A 1 181 ? -0.002 20.129 20.897 1.00 10.76 194 ASP A O 1
ATOM 1407 N N . SER A 1 182 ? -0.599 22.260 21.353 1.00 11.98 195 SER A N 1
ATOM 1408 C CA . SER A 1 182 ? -0.860 22.662 19.969 1.00 12.42 195 SER A CA 1
ATOM 1409 C C . SER A 1 182 ? 0.227 22.206 19.014 1.00 12.06 195 SER A C 1
ATOM 1410 O O . SER A 1 182 ? 1.413 22.353 19.305 1.00 12.78 195 SER A O 1
ATOM 1413 N N . GLY A 1 183 ? -0.192 21.649 17.878 1.00 11.84 196 GLY A N 1
ATOM 1414 C CA . GLY A 1 183 ? 0.751 21.178 16.874 1.00 12.08 196 GLY A CA 1
ATOM 1415 C C . GLY A 1 183 ? 1.201 19.747 17.072 1.00 12.38 196 GLY A C 1
ATOM 1416 O O . GLY A 1 183 ? 1.848 19.171 16.190 1.00 12.51 196 GLY A O 1
ATOM 1417 N N . GLY A 1 184 ? 0.843 19.180 18.226 1.00 10.79 197 GLY A N 1
ATOM 1418 C CA . GLY A 1 184 ? 1.204 17.816 18.573 1.00 10.74 197 GLY A CA 1
ATOM 1419 C C . GLY A 1 184 ? 0.365 16.748 17.898 1.00 11.95 197 GLY A C 1
ATOM 1420 O O . GLY A 1 184 ? -0.636 17.054 17.243 1.00 13.55 197 GLY A O 1
ATOM 1421 N N . PRO A 1 185 ? 0.709 15.471 18.107 1.00 11.52 198 PRO A N 1
ATOM 1422 C CA . PRO A 1 185 ? 0.002 14.338 17.507 1.00 11.65 198 PRO A CA 1
ATOM 1423 C C . PRO A 1 185 ? -1.200 13.712 18.207 1.00 12.72 198 PRO A C 1
ATOM 1424 O O . PRO A 1 185 ? -1.290 13.663 19.436 1.00 12.48 198 PRO A O 1
ATOM 1428 N N . LEU A 1 186 ? -2.114 13.228 17.369 1.00 11.78 199 LEU A N 1
ATOM 1429 C CA . LEU A 1 186 ? -3.300 12.487 17.777 1.00 11.28 199 LEU A CA 1
ATOM 1430 C C . LEU A 1 186 ? -3.120 11.254 16.899 1.00 14.18 199 LEU A C 1
ATOM 1431 O O . LEU A 1 186 ? -3.166 11.350 15.668 1.00 13.84 199 LEU A O 1
ATOM 1436 N N . VAL A 1 187 ? -2.868 10.111 17.527 1.00 14.02 200 VAL A N 1
ATOM 1437 C CA . VAL A 1 187 ? -2.619 8.876 16.793 1.00 13.11 200 VAL A CA 1
ATOM 1438 C C . VAL A 1 187 ? -3.548 7.721 17.143 1.00 15.18 200 VAL A C 1
ATOM 1439 O O . VAL A 1 187 ? -4.166 7.699 18.203 1.00 14.90 200 VAL A O 1
ATOM 1443 N N . SER A 1 188 ? -3.613 6.754 16.234 1.00 14.53 201 SER A N 1
ATOM 1444 C CA . SER A 1 188 ? -4.412 5.549 16.419 1.00 18.39 201 SER A CA 1
ATOM 1445 C C . SER A 1 188 ? -3.658 4.403 15.752 1.00 17.83 201 SER A C 1
ATOM 1446 O O . SER A 1 188 ? -2.864 4.629 14.836 1.00 18.32 201 SER A O 1
ATOM 1449 N N . SER A 1 189 ? -3.900 3.181 16.219 1.00 19.39 202 SER A N 1
ATOM 1450 C CA . SER A 1 189 ? -3.234 1.995 15.673 1.00 21.92 202 SER A CA 1
ATOM 1451 C C . SER A 1 189 ? -4.140 1.166 14.787 1.00 21.51 202 SER A C 1
ATOM 1452 O O . SER A 1 189 ? -5.352 1.131 14.985 1.00 20.35 202 SER A O 1
ATOM 1455 N N . ASP A 1 190 ? -3.544 0.484 13.813 1.00 20.66 203 ASP A N 1
ATOM 1456 C CA . ASP A 1 190 ? -4.321 -0.405 12.964 1.00 21.06 203 ASP A CA 1
ATOM 1457 C C . ASP A 1 190 ? -4.195 -1.805 13.579 1.00 20.68 203 ASP A C 1
ATOM 1458 O O . ASP A 1 190 ? -3.548 -1.972 14.620 1.00 18.64 203 ASP A O 1
ATOM 1463 N N . ALA A 1 191 ? -4.798 -2.804 12.945 1.00 21.97 204 ALA A N 1
ATOM 1464 C CA . ALA A 1 191 ? -4.751 -4.173 13.459 1.00 25.40 204 ALA A CA 1
ATOM 1465 C C . ALA A 1 191 ? -3.343 -4.782 13.543 1.00 25.10 204 ALA A C 1
ATOM 1466 O O . ALA A 1 191 ? -3.136 -5.780 14.237 1.00 24.58 204 ALA A O 1
ATOM 1468 N N . ARG A 1 192 ? -2.382 -4.171 12.850 1.00 23.42 205 ARG A N 1
ATOM 1469 C CA . ARG A 1 192 ? -0.998 -4.644 12.848 1.00 23.39 205 ARG A CA 1
ATOM 1470 C C . ARG A 1 192 ? -0.158 -3.953 13.922 1.00 25.25 205 ARG A C 1
ATOM 1471 O O . ARG A 1 192 ? 1.053 -4.161 13.998 1.00 25.63 205 ARG A O 1
ATOM 1479 N N . ASP A 1 193 A -0.811 -3.145 14.754 1.00 23.11 205 ASP A N 1
ATOM 1480 C CA . ASP A 1 193 A -0.144 -2.394 15.819 1.00 25.69 205 ASP A CA 1
ATOM 1481 C C . ASP A 1 193 A 0.796 -1.330 15.265 1.00 24.06 205 ASP A C 1
ATOM 1482 O O . ASP A 1 193 A 1.817 -1.010 15.874 1.00 26.18 205 ASP A O 1
ATOM 1487 N N . ILE A 1 194 ? 0.470 -0.836 14.077 1.00 21.83 206 ILE A N 1
ATOM 1488 C CA . ILE A 1 194 ? 1.245 0.216 13.434 1.00 21.26 206 ILE A CA 1
ATOM 1489 C C . ILE A 1 194 ? 0.484 1.520 13.679 1.00 18.84 206 ILE A C 1
ATOM 1490 O O . ILE A 1 194 ? -0.725 1.594 13.460 1.00 17.44 206 ILE A O 1
ATOM 1495 N N . TRP A 1 195 ? 1.195 2.527 14.175 1.00 18.58 207 TRP A N 1
ATOM 1496 C CA . TRP A 1 195 ? 0.593 3.821 14.493 1.00 17.04 207 TRP A CA 1
ATOM 1497 C C . TRP A 1 195 ? 0.528 4.819 13.338 1.00 16.95 207 TRP A C 1
ATOM 1498 O O . TRP A 1 195 ? 1.508 5.021 12.620 1.00 16.23 207 TRP A O 1
ATOM 1509 N N . TYR A 1 196 ? -0.626 5.470 13.211 1.00 15.12 208 TYR A N 1
ATOM 1510 C CA . TYR A 1 196 ? -0.879 6.471 12.174 1.00 16.48 208 TYR A CA 1
ATOM 1511 C C . TYR A 1 196 ? -1.278 7.808 12.780 1.00 16.46 208 TYR A C 1
ATOM 1512 O O . TYR A 1 196 ? -1.951 7.855 13.812 1.00 14.54 208 TYR A O 1
ATOM 1521 N N . LEU A 1 197 ? -0.877 8.890 12.117 1.00 13.67 209 LEU A N 1
ATOM 1522 C CA . LEU A 1 197 ? -1.198 10.239 12.559 1.00 13.34 209 LEU A CA 1
ATOM 1523 C C . LEU A 1 197 ? -2.579 10.611 12.027 1.00 12.47 209 LEU A C 1
ATOM 1524 O O . LEU A 1 197 ? -2.756 10.813 10.826 1.00 15.16 209 LEU A O 1
ATOM 1529 N N . ALA A 1 198 ? -3.556 10.667 12.925 1.00 13.12 210 ALA A N 1
ATOM 1530 C CA . ALA A 1 198 ? -4.927 10.997 12.554 1.00 12.84 210 ALA A CA 1
ATOM 1531 C C . ALA A 1 198 ? -5.201 12.489 12.622 1.00 13.87 210 ALA A C 1
ATOM 1532 O O . ALA A 1 198 ? -5.965 13.019 11.815 1.00 13.55 210 ALA A O 1
ATOM 1534 N N . GLY A 1 199 ? -4.568 13.170 13.573 1.00 12.92 211 GLY A N 1
ATOM 1535 C CA . GLY A 1 199 ? -4.798 14.592 13.704 1.00 12.62 211 GLY A CA 1
ATOM 1536 C C . GLY A 1 199 ? -3.662 15.380 14.314 1.00 12.03 211 GLY A C 1
ATOM 1537 O O . GLY A 1 199 ? -2.679 14.816 14.801 1.00 13.12 211 GLY A O 1
ATOM 1538 N N . ILE A 1 200 ? -3.810 16.698 14.265 1.00 11.71 212 ILE A N 1
ATOM 1539 C CA . ILE A 1 200 ? -2.832 17.637 14.807 1.00 12.32 212 ILE A CA 1
ATOM 1540 C C . ILE A 1 200 ? -3.582 18.515 15.803 1.00 12.28 212 ILE A C 1
ATOM 1541 O O . ILE A 1 200 ? -4.623 19.083 15.467 1.00 12.31 212 ILE A O 1
ATOM 1546 N N . VAL A 1 201 ? -3.082 18.603 17.033 1.00 11.53 213 VAL A N 1
ATOM 1547 C CA . VAL A 1 201 ? -3.734 19.426 18.051 1.00 10.67 213 VAL A CA 1
ATOM 1548 C C . VAL A 1 201 ? -3.879 20.845 17.508 1.00 11.82 213 VAL A C 1
ATOM 1549 O O . VAL A 1 201 ? -2.891 21.486 17.160 1.00 11.90 213 VAL A O 1
ATOM 1553 N N . SER A 1 202 ? -5.119 21.326 17.447 1.00 12.32 214 SER A N 1
ATOM 1554 C CA . SER A 1 202 ? -5.392 22.644 16.888 1.00 13.24 214 SER A CA 1
ATOM 1555 C C . SER A 1 202 ? -6.037 23.658 17.834 1.00 15.37 214 SER A C 1
ATOM 1556 O O . SER A 1 202 ? -5.431 24.683 18.148 1.00 16.27 214 SER A O 1
ATOM 1559 N N . TRP A 1 203 ? -7.275 23.400 18.253 1.00 14.12 215 TRP A N 1
ATOM 1560 C CA . TRP A 1 203 ? -7.968 24.330 19.139 1.00 14.15 215 TRP A CA 1
ATOM 1561 C C . TRP A 1 203 ? -9.068 23.687 19.969 1.00 13.94 215 TRP A C 1
ATOM 1562 O O . TRP A 1 203 ? -9.267 22.474 19.934 1.00 14.07 215 TRP A O 1
ATOM 1573 N N . GLY A 1 204 ? -9.752 24.521 20.744 1.00 16.15 216 GLY A N 1
ATOM 1574 C CA . GLY A 1 204 ? -10.835 24.060 21.592 1.00 18.58 216 GLY A CA 1
ATOM 1575 C C . GLY A 1 204 ? -11.342 25.208 22.440 1.00 19.74 216 GLY A C 1
ATOM 1576 O O . GLY A 1 204 ? -10.760 26.291 22.434 1.00 22.93 216 GLY A O 1
ATOM 1577 N N . ASP A 1 205 ? -12.473 25.003 23.103 1.00 20.35 217 ASP A N 1
ATOM 1578 C CA . ASP A 1 205 ? -13.026 26.024 23.983 1.00 20.60 217 ASP A CA 1
ATOM 1579 C C . ASP A 1 205 ? -12.393 25.706 25.335 1.00 21.31 217 ASP A C 1
ATOM 1580 O O . ASP A 1 205 ? -12.816 24.773 26.019 1.00 22.60 217 ASP A O 1
ATOM 1585 N N . GLU A 1 206 ? -11.374 26.479 25.705 1.00 20.79 218 GLU A N 1
ATOM 1586 C CA . GLU A 1 206 ? -10.631 26.264 26.947 1.00 23.23 218 GLU A CA 1
ATOM 1587 C C . GLU A 1 206 ? -10.026 24.853 26.902 1.00 22.55 218 GLU A C 1
ATOM 1588 O O . GLU A 1 206 ? -9.534 24.430 25.856 1.00 23.92 218 GLU A O 1
ATOM 1594 N N . CYS A 1 207 ? -10.076 24.123 28.014 1.00 20.42 219 CYS A N 1
ATOM 1595 C CA . CYS A 1 207 ? -9.537 22.764 28.061 1.00 19.48 219 CYS A CA 1
ATOM 1596 C C . CYS A 1 207 ? -10.388 21.862 28.940 1.00 21.21 219 CYS A C 1
ATOM 1597 O O . CYS A 1 207 ? -10.761 22.241 30.049 1.00 21.25 219 CYS A O 1
ATOM 1600 N N . ALA A 1 208 ? -10.682 20.667 28.435 1.00 21.24 220 ALA A N 1
ATOM 1601 C CA . ALA A 1 208 ? -11.466 19.669 29.159 1.00 23.06 220 ALA A CA 1
ATOM 1602 C C . ALA A 1 208 ? -12.849 20.154 29.596 1.00 25.65 220 ALA A C 1
ATOM 1603 O O . ALA A 1 208 ? -13.345 19.775 30.662 1.00 27.00 220 ALA A O 1
ATOM 1605 N N . LYS A 1 209 ? -13.460 21.005 28.778 1.00 26.16 221 LYS A N 1
ATOM 1606 C CA . LYS A 1 209 ? -14.792 21.523 29.072 1.00 28.40 221 LYS A CA 1
ATOM 1607 C C . LYS A 1 209 ? -15.865 20.569 28.565 1.00 29.53 221 LYS A C 1
ATOM 1608 O O . LYS A 1 209 ? -15.754 20.026 27.463 1.00 28.90 221 LYS A O 1
ATOM 1614 N N . PRO A 1 210 ? -16.907 20.323 29.377 1.00 30.64 222 PRO A N 1
ATOM 1615 C CA . PRO A 1 210 ? -17.972 19.417 28.937 1.00 29.53 222 PRO A CA 1
ATOM 1616 C C . PRO A 1 210 ? -18.667 19.962 27.685 1.00 26.94 222 PRO A C 1
ATOM 1617 O O . PRO A 1 210 ? -18.844 21.175 27.539 1.00 27.40 222 PRO A O 1
ATOM 1621 N N . ASN A 1 211 ? -18.987 19.060 26.760 1.00 25.67 223 ASN A N 1
ATOM 1622 C CA . ASN A 1 211 ? -19.648 19.394 25.496 1.00 28.83 223 ASN A CA 1
ATOM 1623 C C . ASN A 1 211 ? -18.758 20.136 24.496 1.00 26.99 223 ASN A C 1
ATOM 1624 O O . ASN A 1 211 ? -19.218 20.511 23.418 1.00 25.70 223 ASN A O 1
ATOM 1629 N N . LYS A 1 212 ? -17.490 20.340 24.850 1.00 23.98 224 LYS A N 1
ATOM 1630 C CA . LYS A 1 212 ? -16.544 21.033 23.972 1.00 21.18 224 LYS A CA 1
ATOM 1631 C C . LYS A 1 212 ? -15.277 20.192 23.808 1.00 20.15 224 LYS A C 1
ATOM 1632 O O . LYS A 1 212 ? -14.242 20.487 24.410 1.00 20.49 224 LYS A O 1
ATOM 1638 N N . PRO A 1 213 ? -15.339 19.135 22.981 1.00 19.46 225 PRO A N 1
ATOM 1639 C CA . PRO A 1 213 ? -14.169 18.273 22.767 1.00 18.73 225 PRO A CA 1
ATOM 1640 C C . PRO A 1 213 ? -13.043 18.999 22.035 1.00 17.53 225 PRO A C 1
ATOM 1641 O O . PRO A 1 213 ? -13.251 20.073 21.467 1.00 17.64 225 PRO A O 1
ATOM 1645 N N . GLY A 1 214 ? -11.846 18.424 22.078 1.00 16.72 226 GLY A N 1
ATOM 1646 C CA . GLY A 1 214 ? -10.718 19.032 21.394 1.00 13.18 226 GLY A CA 1
ATOM 1647 C C . GLY A 1 214 ? -10.886 18.991 19.884 1.00 12.87 226 GLY A C 1
ATOM 1648 O O . GLY A 1 214 ? -11.474 18.053 19.341 1.00 13.53 226 GLY A O 1
ATOM 1649 N N . VAL A 1 215 ? -10.420 20.036 19.207 1.00 11.81 227 VAL A N 1
ATOM 1650 C CA . VAL A 1 215 ? -10.508 20.082 17.756 1.00 12.46 227 VAL A CA 1
ATOM 1651 C C . VAL A 1 215 ? -9.115 19.897 17.190 1.00 11.70 227 VAL A C 1
ATOM 1652 O O . VAL A 1 215 ? -8.135 20.466 17.689 1.00 11.61 227 VAL A O 1
ATOM 1656 N N . TYR A 1 216 ? -9.039 19.054 16.168 1.00 11.40 228 TYR A N 1
ATOM 1657 C CA . TYR A 1 216 ? -7.772 18.713 15.548 1.00 10.65 228 TYR A CA 1
ATOM 1658 C C . TYR A 1 216 ? -7.807 18.900 14.045 1.00 11.52 228 TYR A C 1
ATOM 1659 O O . TYR A 1 216 ? -8.857 18.785 13.419 1.00 14.84 228 TYR A O 1
ATOM 1668 N N . THR A 1 217 ? -6.642 19.162 13.466 1.00 12.03 229 THR A N 1
ATOM 1669 C CA . THR A 1 217 ? -6.542 19.294 12.020 1.00 11.51 229 THR A CA 1
ATOM 1670 C C . THR A 1 217 ? -6.606 17.860 11.489 1.00 13.84 229 THR A C 1
ATOM 1671 O O . THR A 1 217 ? -5.876 16.984 11.963 1.00 15.02 229 THR A O 1
ATOM 1675 N N . ARG A 1 218 ? -7.518 17.615 10.550 1.00 12.94 230 ARG A N 1
ATOM 1676 C CA . ARG A 1 218 ? -7.708 16.282 9.983 1.00 13.28 230 ARG A CA 1
ATOM 1677 C C . ARG A 1 218 ? -6.626 15.962 8.949 1.00 14.03 230 ARG A C 1
ATOM 1678 O O . ARG A 1 218 ? -6.624 16.513 7.853 1.00 15.56 230 ARG A O 1
ATOM 1686 N N . VAL A 1 219 ? -5.725 15.050 9.305 1.00 13.62 231 VAL A N 1
ATOM 1687 C CA . VAL A 1 219 ? -4.613 14.685 8.428 1.00 14.18 231 VAL A CA 1
ATOM 1688 C C . VAL A 1 219 ? -5.011 14.128 7.056 1.00 14.36 231 VAL A C 1
ATOM 1689 O O . VAL A 1 219 ? -4.409 14.497 6.042 1.00 15.38 231 VAL A O 1
ATOM 1693 N N . THR A 1 220 ? -6.034 13.279 7.011 1.00 15.44 232 THR A N 1
ATOM 1694 C CA . THR A 1 220 ? -6.466 12.699 5.735 1.00 15.70 232 THR A CA 1
ATOM 1695 C C . THR A 1 220 ? -6.895 13.771 4.734 1.00 16.64 232 THR A C 1
ATOM 1696 O O . THR A 1 220 ? -6.638 13.644 3.534 1.00 18.99 232 THR A O 1
ATOM 1700 N N . ALA A 1 221 ? -7.511 14.839 5.235 1.00 14.40 233 ALA A N 1
ATOM 1701 C CA . ALA A 1 221 ? -7.976 15.938 4.390 1.00 18.26 233 ALA A CA 1
ATOM 1702 C C . ALA A 1 221 ? -6.834 16.783 3.822 1.00 18.85 233 ALA A C 1
ATOM 1703 O O . ALA A 1 221 ? -7.004 17.472 2.814 1.00 19.98 233 ALA A O 1
ATOM 1705 N N . LEU A 1 222 ? -5.669 16.709 4.457 1.00 16.42 234 LEU A N 1
ATOM 1706 C CA . LEU A 1 222 ? -4.508 17.483 4.025 1.00 18.37 234 LEU A CA 1
ATOM 1707 C C . LEU A 1 222 ? -3.311 16.613 3.638 1.00 16.41 234 LEU A C 1
ATOM 1708 O O . LEU A 1 222 ? -2.193 17.113 3.488 1.00 16.57 234 LEU A O 1
ATOM 1713 N N . ARG A 1 223 ? -3.560 15.320 3.449 1.00 15.39 235 ARG A N 1
ATOM 1714 C CA . ARG A 1 223 ? -2.517 14.363 3.090 1.00 17.42 235 ARG A CA 1
ATOM 1715 C C . ARG A 1 223 ? -1.800 14.708 1.784 1.00 17.40 235 ARG A C 1
ATOM 1716 O O . ARG A 1 223 ? -0.570 14.663 1.717 1.00 15.90 235 ARG A O 1
ATOM 1724 N N . ASP A 1 224 ? -2.569 15.048 0.752 1.00 17.60 236 ASP A N 1
ATOM 1725 C CA . ASP A 1 224 ? -1.980 15.388 -0.542 1.00 19.79 236 ASP A CA 1
ATOM 1726 C C . ASP A 1 224 ? -1.185 16.687 -0.482 1.00 17.44 236 ASP A C 1
ATOM 1727 O O . ASP A 1 224 ? -0.200 16.847 -1.204 1.00 17.68 236 ASP A O 1
ATOM 1732 N N . TRP A 1 225 ? -1.609 17.611 0.379 1.00 16.63 237 TRP A N 1
ATOM 1733 C CA . TRP A 1 225 ? -0.903 18.878 0.533 1.00 15.71 237 TRP A CA 1
ATOM 1734 C C . TRP A 1 225 ? 0.496 18.592 1.076 1.00 16.12 237 TRP A C 1
ATOM 1735 O O . TRP A 1 225 ? 1.480 19.190 0.635 1.00 16.07 237 TRP A O 1
ATOM 1746 N N . ILE A 1 226 ? 0.582 17.670 2.035 1.00 16.56 238 ILE A N 1
ATOM 174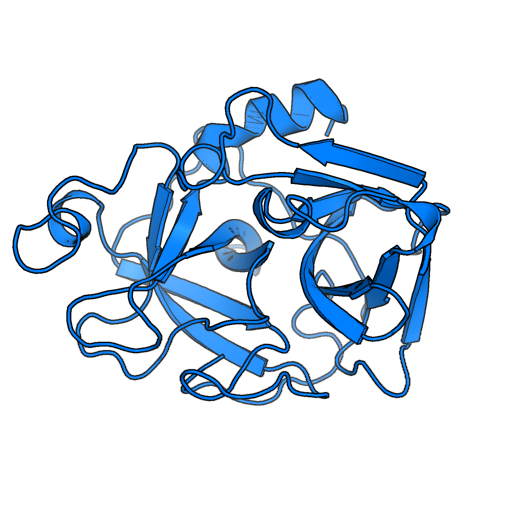7 C CA . ILE A 1 226 ? 1.871 17.296 2.610 1.00 13.92 238 ILE A CA 1
ATOM 1748 C C . ILE A 1 226 ? 2.784 16.776 1.500 1.00 15.25 238 ILE A C 1
ATOM 1749 O O . ILE A 1 226 ? 3.937 17.189 1.395 1.00 16.20 238 ILE A O 1
ATOM 1754 N N . THR A 1 227 ? 2.245 15.912 0.645 1.00 15.27 239 THR A N 1
ATOM 1755 C CA . THR A 1 227 ? 3.018 15.362 -0.467 1.00 16.93 239 THR A CA 1
ATOM 1756 C C . THR A 1 227 ? 3.484 16.459 -1.426 1.00 16.52 239 THR A C 1
ATOM 1757 O O . THR A 1 227 ? 4.630 16.453 -1.877 1.00 17.02 239 THR A O 1
ATOM 1761 N N . SER A 1 228 ? 2.605 17.413 -1.714 1.00 17.35 240 SER A N 1
ATOM 1762 C CA . SER A 1 228 ? 2.931 18.505 -2.634 1.00 17.44 240 SER A CA 1
ATOM 1763 C C . SER A 1 228 ? 4.107 19.364 -2.159 1.00 19.60 240 SER A C 1
ATOM 1764 O O . SER A 1 228 ? 4.811 19.971 -2.964 1.00 19.46 240 SER A O 1
ATOM 1767 N N . LYS A 1 229 ? 4.323 19.408 -0.848 1.00 18.22 241 LYS A N 1
ATOM 1768 C CA . LYS A 1 229 ? 5.399 20.218 -0.290 1.00 18.35 241 LYS A CA 1
ATOM 1769 C C . LYS A 1 229 ? 6.667 19.457 0.060 1.00 19.71 241 LYS A C 1
ATOM 1770 O O . LYS A 1 229 ? 7.753 20.034 0.062 1.00 22.07 241 LYS A O 1
ATOM 1776 N N . THR A 1 230 ? 6.535 18.163 0.325 1.00 19.25 242 THR A N 1
ATOM 1777 C CA . THR A 1 230 ? 7.678 17.360 0.752 1.00 21.75 242 THR A CA 1
ATOM 1778 C C . THR A 1 230 ? 8.024 16.141 -0.088 1.00 22.38 242 THR A C 1
ATOM 1779 O O . THR A 1 230 ? 9.156 15.654 -0.031 1.00 25.42 242 THR A O 1
ATOM 1783 N N . GLY A 1 231 ? 7.045 15.613 -0.815 1.00 22.39 243 GLY A N 1
ATOM 1784 C CA . GLY A 1 231 ? 7.281 14.421 -1.610 1.00 21.80 243 GLY A CA 1
ATOM 1785 C C . GLY A 1 231 ? 6.997 13.169 -0.793 1.00 22.33 243 GLY A C 1
ATOM 1786 O O . GLY A 1 231 ? 7.180 12.050 -1.269 1.00 23.38 243 GLY A O 1
ATOM 1787 N N . ILE A 1 232 ? 6.566 13.361 0.452 1.00 22.00 244 ILE A N 1
ATOM 1788 C CA . ILE A 1 232 ? 6.241 12.254 1.351 1.00 22.11 244 ILE A CA 1
ATOM 1789 C C . ILE A 1 232 ? 4.776 11.859 1.168 1.00 21.32 244 ILE A C 1
ATOM 1790 O O . ILE A 1 232 ? 4.496 10.655 0.994 1.00 25.28 244 ILE A O 1
#